Protein AF-A0A6J4UUP3-F1 (afdb_monomer)

Organism: NCBI:txid1645740

Structure (mmCIF, N/CA/C/O backbone):
data_AF-A0A6J4UUP3-F1
#
_entry.id   AF-A0A6J4UUP3-F1
#
loop_
_atom_site.group_PDB
_atom_site.id
_atom_site.type_symbol
_atom_site.label_atom_id
_atom_site.label_alt_id
_atom_site.label_comp_id
_atom_site.label_asym_id
_atom_site.label_entity_id
_atom_site.label_seq_id
_atom_site.pdbx_PDB_ins_code
_atom_site.Cartn_x
_atom_site.Cartn_y
_atom_site.Cartn_z
_atom_site.occupancy
_atom_site.B_iso_or_equiv
_atom_site.auth_seq_id
_atom_site.auth_comp_id
_atom_site.auth_asym_id
_atom_site.auth_atom_id
_atom_site.pdbx_PDB_model_num
ATOM 1 N N . MET A 1 1 ? -2.996 7.025 -6.901 1.00 46.78 1 MET A N 1
ATOM 2 C CA . MET A 1 1 ? -3.606 8.210 -6.277 1.00 46.78 1 MET A CA 1
ATOM 3 C C . MET A 1 1 ? -3.902 7.849 -4.840 1.00 46.78 1 MET A C 1
ATOM 5 O O . MET A 1 1 ? -4.685 6.929 -4.634 1.00 46.78 1 MET A O 1
ATOM 9 N N . GLY A 1 2 ? -3.251 8.527 -3.900 1.00 51.38 2 GLY A N 1
ATOM 10 C CA . GLY A 1 2 ? -3.540 8.359 -2.484 1.00 51.38 2 GLY A CA 1
ATOM 11 C C . GLY A 1 2 ? -4.810 9.099 -2.111 1.00 51.38 2 GLY A C 1
ATOM 12 O O . GLY A 1 2 ? -5.167 10.078 -2.775 1.00 51.38 2 GLY A O 1
ATOM 13 N N . ILE A 1 3 ? -5.525 8.626 -1.095 1.00 55.41 3 ILE A N 1
ATOM 14 C CA . ILE A 1 3 ? -6.779 9.272 -0.681 1.00 55.41 3 ILE A CA 1
ATOM 15 C C . ILE A 1 3 ? -6.502 10.699 -0.195 1.00 55.41 3 ILE A C 1
ATOM 17 O O . ILE A 1 3 ? -7.250 11.610 -0.549 1.00 55.41 3 ILE A O 1
ATOM 21 N N . LEU A 1 4 ? -5.409 10.918 0.542 1.00 54.28 4 LEU A N 1
ATOM 22 C CA . LEU A 1 4 ? -5.068 12.227 1.109 1.00 54.28 4 LEU A CA 1
ATOM 23 C C . LEU A 1 4 ? -4.625 13.230 0.043 1.00 54.28 4 LEU A C 1
ATOM 25 O O . LEU A 1 4 ? -5.065 14.378 0.039 1.00 54.28 4 LEU A O 1
ATOM 29 N N . ASP A 1 5 ? -3.820 12.785 -0.914 1.00 56.56 5 ASP A N 1
ATOM 30 C CA . ASP A 1 5 ? -3.338 13.646 -1.991 1.00 56.56 5 ASP A CA 1
ATOM 31 C C . ASP A 1 5 ? -4.455 14.008 -2.993 1.00 56.56 5 ASP A C 1
ATOM 33 O O . ASP A 1 5 ? -4.561 15.141 -3.473 1.00 56.56 5 ASP A O 1
ATOM 37 N N . TRP A 1 6 ? -5.398 13.084 -3.222 1.00 54.22 6 TRP A N 1
ATOM 38 C CA . TRP A 1 6 ? -6.639 13.392 -3.935 1.00 54.22 6 TRP A CA 1
ATOM 39 C C . TRP A 1 6 ? -7.492 14.434 -3.203 1.00 54.22 6 TRP A C 1
ATOM 41 O O . T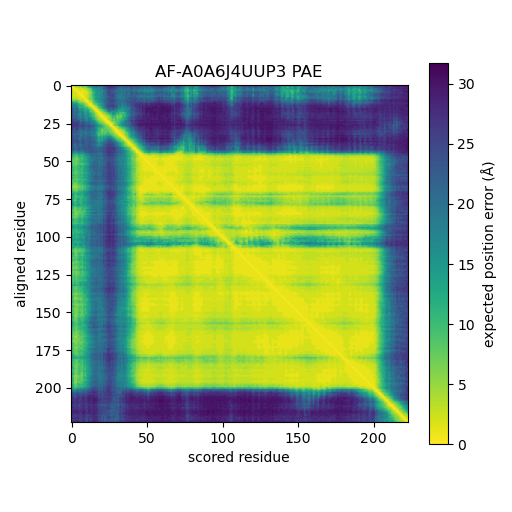RP A 1 6 ? -7.961 15.379 -3.843 1.00 54.22 6 TRP A O 1
ATOM 51 N N . LEU A 1 7 ? -7.678 14.290 -1.883 1.00 45.81 7 LEU A N 1
ATOM 52 C CA . LEU A 1 7 ? -8.438 15.241 -1.063 1.00 45.81 7 LEU A CA 1
ATOM 53 C C . LEU A 1 7 ? -7.825 16.646 -1.121 1.00 45.81 7 LEU A C 1
ATOM 55 O O . LEU A 1 7 ? -8.540 17.620 -1.355 1.00 45.81 7 LEU A O 1
ATOM 59 N N . LYS A 1 8 ? -6.499 16.754 -1.007 1.00 51.50 8 LYS A N 1
ATOM 60 C CA . LYS A 1 8 ? -5.779 18.031 -1.114 1.00 51.50 8 LYS A CA 1
ATOM 61 C C . LYS A 1 8 ? -5.956 18.702 -2.474 1.00 51.50 8 LYS A C 1
ATOM 63 O O . LYS A 1 8 ? -6.138 19.916 -2.541 1.00 51.50 8 LYS A O 1
ATOM 68 N N . ARG A 1 9 ? -5.979 17.933 -3.566 1.00 55.31 9 ARG A N 1
ATOM 69 C CA . ARG A 1 9 ? -6.189 18.479 -4.917 1.00 55.31 9 ARG A CA 1
ATOM 70 C C . ARG A 1 9 ? -7.622 18.981 -5.143 1.00 55.31 9 ARG A C 1
ATOM 72 O O . ARG A 1 9 ? -7.799 19.973 -5.846 1.00 55.31 9 ARG A O 1
ATOM 79 N N . GLN A 1 10 ? -8.634 18.357 -4.532 1.00 44.97 10 GLN A N 1
ATOM 80 C CA . GLN A 1 10 ? -10.024 18.851 -4.581 1.00 44.97 10 GLN A CA 1
ATOM 81 C C . GLN A 1 10 ? -10.191 20.209 -3.881 1.00 44.97 10 GLN A C 1
ATOM 83 O O . GLN A 1 10 ? -11.057 20.988 -4.267 1.00 44.97 10 GLN A O 1
ATOM 88 N N . MET A 1 11 ? -9.343 20.528 -2.899 1.00 34.84 11 MET A N 1
ATOM 89 C CA . MET A 1 11 ? -9.359 21.832 -2.228 1.00 34.84 11 MET A CA 1
ATOM 90 C C . MET A 1 11 ? -8.708 22.962 -3.048 1.00 34.84 11 MET A C 1
ATOM 92 O O . MET A 1 11 ? -8.898 24.127 -2.712 1.00 34.84 11 MET A O 1
ATOM 96 N N . ILE A 1 12 ? -7.963 22.643 -4.118 1.00 39.03 12 ILE A N 1
ATOM 97 C CA . ILE A 1 12 ? -7.185 23.617 -4.910 1.00 39.03 12 ILE A CA 1
ATOM 98 C C . ILE A 1 12 ? -7.795 23.869 -6.311 1.00 39.03 12 ILE A C 1
ATOM 100 O O . ILE A 1 12 ? -7.564 24.927 -6.891 1.00 39.03 12 ILE A O 1
ATOM 104 N N . GLU A 1 13 ? -8.646 22.981 -6.844 1.00 34.56 13 GLU A N 1
ATOM 105 C CA . GLU A 1 13 ? -9.369 23.192 -8.116 1.00 34.56 13 GLU A CA 1
ATOM 106 C C . GLU A 1 13 ? -10.895 22.998 -7.958 1.00 34.56 13 GLU A C 1
ATOM 108 O O . GLU A 1 13 ? -11.399 21.883 -8.137 1.00 34.56 13 GLU A O 1
ATOM 113 N N . PRO A 1 14 ? -11.682 24.059 -7.683 1.00 36.75 14 PRO A N 1
ATOM 114 C CA . PRO A 1 14 ? -13.133 23.946 -7.615 1.00 36.75 14 PRO A CA 1
ATOM 115 C C . PRO A 1 14 ? -13.696 23.914 -9.041 1.00 36.75 14 PRO A C 1
ATOM 117 O O . PRO A 1 14 ? -13.796 24.949 -9.697 1.00 36.75 14 PRO A O 1
ATOM 120 N N . GLY A 1 15 ? -14.069 22.740 -9.566 1.00 40.06 15 GLY A N 1
ATOM 121 C CA . GLY A 1 15 ? -14.849 22.747 -10.812 1.00 40.06 15 GLY A CA 1
ATOM 122 C C . GLY A 1 15 ? -14.994 21.489 -11.657 1.00 40.06 15 GLY A C 1
ATOM 123 O O . GLY A 1 15 ? -15.660 21.572 -12.688 1.00 40.06 15 GLY A O 1
ATOM 124 N N . ARG A 1 16 ? -14.440 20.322 -11.306 1.00 36.44 16 ARG A N 1
ATOM 125 C CA . ARG A 1 16 ? -14.712 19.095 -12.085 1.00 36.44 16 ARG A CA 1
ATOM 126 C C . ARG A 1 16 ? -14.958 17.873 -11.207 1.00 36.44 16 ARG A C 1
ATOM 128 O O . ARG A 1 16 ? -14.070 17.064 -10.982 1.00 36.44 16 ARG A O 1
ATOM 135 N N . GLY A 1 17 ? -16.226 17.714 -10.828 1.00 34.19 17 GLY A N 1
ATOM 136 C CA . GLY A 1 17 ? -16.821 16.418 -10.507 1.00 34.19 17 GLY A CA 1
ATOM 137 C C . GLY A 1 17 ? -16.701 15.955 -9.056 1.00 34.19 17 GLY A C 1
ATOM 138 O O . GLY A 1 17 ? -15.904 15.072 -8.765 1.00 34.19 17 GLY A O 1
ATOM 139 N N . GLY A 1 18 ? -17.625 16.436 -8.216 1.00 36.97 18 GLY A N 1
ATOM 140 C CA . GLY A 1 18 ? -18.358 15.553 -7.303 1.00 36.97 18 GLY A CA 1
ATOM 141 C C . GLY A 1 18 ? -17.957 15.506 -5.828 1.00 36.97 18 GLY A C 1
ATOM 142 O O . GLY A 1 18 ? -17.872 14.411 -5.284 1.00 36.97 18 GLY A O 1
ATOM 143 N N . LEU A 1 19 ? -17.826 16.655 -5.161 1.00 34.12 19 LEU A N 1
ATOM 144 C CA . LEU A 1 19 ? -18.170 16.784 -3.740 1.00 34.12 19 LEU A CA 1
ATOM 145 C C . LEU A 1 19 ? -19.004 18.062 -3.588 1.00 34.12 19 LEU A C 1
ATOM 147 O O . LEU A 1 19 ? -18.495 19.158 -3.806 1.00 34.12 19 LEU A O 1
ATOM 151 N N . ALA A 1 20 ? -20.293 17.932 -3.278 1.00 30.97 20 ALA A N 1
ATOM 152 C CA . ALA A 1 20 ? -21.107 19.071 -2.873 1.00 30.97 20 ALA A CA 1
ATOM 153 C C . ALA A 1 20 ? -21.119 19.104 -1.343 1.00 30.97 20 ALA A C 1
ATOM 155 O O . ALA A 1 20 ? -21.820 18.319 -0.705 1.00 30.97 20 ALA A O 1
ATOM 156 N N . ILE A 1 21 ? -20.308 19.983 -0.756 1.00 35.50 21 ILE A N 1
ATOM 157 C CA . ILE A 1 21 ? -20.451 20.343 0.654 1.00 35.50 21 ILE A CA 1
ATOM 158 C C . ILE A 1 21 ? -21.639 21.303 0.705 1.00 35.50 21 ILE A C 1
ATOM 160 O O . ILE A 1 21 ? -21.513 22.458 0.310 1.00 35.50 21 ILE A O 1
ATOM 164 N N . SER A 1 22 ? -22.805 20.805 1.112 1.00 33.00 22 SER A N 1
ATOM 165 C CA . SER A 1 22 ? -23.922 21.679 1.464 1.00 33.00 22 SER A CA 1
ATOM 166 C C . SER A 1 22 ? -23.775 22.025 2.935 1.00 33.00 22 SER A C 1
ATOM 168 O O . SER A 1 22 ? -23.764 21.134 3.784 1.00 33.00 22 SER A O 1
ATOM 170 N N . ILE A 1 23 ? -23.634 23.312 3.219 1.00 31.81 23 ILE A N 1
ATOM 171 C CA . ILE A 1 23 ? -23.836 23.850 4.558 1.00 31.81 23 ILE A CA 1
ATOM 172 C C . ILE A 1 23 ? -25.342 24.096 4.646 1.00 31.81 23 ILE A C 1
ATOM 174 O O . ILE A 1 23 ? -25.896 24.780 3.789 1.00 31.81 23 ILE A O 1
ATOM 178 N N . ASP A 1 24 ? -26.015 23.431 5.578 1.00 31.73 24 ASP A N 1
ATOM 179 C CA . ASP A 1 24 ? -27.415 23.727 5.875 1.00 31.73 24 ASP A CA 1
ATOM 180 C C . ASP A 1 24 ? -27.403 24.930 6.827 1.00 31.73 24 ASP A C 1
ATOM 182 O O . ASP A 1 24 ? -26.916 24.816 7.954 1.00 31.73 24 ASP A O 1
ATOM 186 N N . ASP A 1 25 ? -27.834 26.099 6.348 1.00 35.59 25 ASP A N 1
ATOM 187 C CA . ASP A 1 25 ? -27.686 27.382 7.061 1.00 35.59 25 ASP A CA 1
ATOM 188 C C . ASP A 1 25 ? -28.484 27.448 8.381 1.00 35.59 25 ASP A C 1
ATOM 190 O O . ASP A 1 25 ? -28.267 28.353 9.185 1.00 35.59 25 ASP A O 1
ATOM 194 N N . ASP A 1 26 ? -29.360 26.474 8.654 1.00 37.97 26 ASP A N 1
ATOM 195 C CA . ASP A 1 26 ? -30.224 26.471 9.842 1.00 37.97 26 ASP A CA 1
ATOM 196 C C . ASP A 1 26 ? -29.665 25.685 11.043 1.00 37.97 26 ASP A C 1
ATOM 198 O O . ASP A 1 26 ? -30.115 25.864 12.178 1.00 37.97 26 ASP A O 1
ATOM 202 N N . ILE A 1 27 ? -28.664 24.821 10.856 1.00 38.72 27 ILE A N 1
ATOM 203 C CA . ILE A 1 27 ? -28.065 24.031 11.942 1.00 38.72 27 ILE A CA 1
ATOM 204 C C . ILE A 1 27 ? -26.608 23.802 11.560 1.00 38.72 27 ILE A C 1
ATOM 206 O O . ILE A 1 27 ? -26.353 23.074 10.612 1.00 38.72 27 ILE A O 1
ATOM 210 N N . GLY A 1 28 ? -25.649 24.381 12.282 1.00 33.97 28 GLY A N 1
ATOM 211 C CA . GLY A 1 28 ? -24.212 24.429 11.976 1.00 33.97 28 GLY A CA 1
ATOM 212 C C . GLY A 1 28 ? -23.484 23.082 12.046 1.00 33.97 28 GLY A C 1
ATOM 213 O O . GLY A 1 28 ? -22.386 22.980 12.586 1.00 33.97 28 GLY A O 1
ATOM 214 N N . ARG A 1 29 ? -24.098 22.027 11.513 1.00 33.00 29 ARG A N 1
ATOM 215 C CA . ARG A 1 29 ? -23.535 20.721 11.220 1.00 33.00 29 ARG A CA 1
ATOM 216 C C . ARG A 1 29 ? -23.077 20.715 9.767 1.00 33.00 29 ARG A C 1
ATOM 218 O O . ARG A 1 29 ? -23.883 20.624 8.844 1.00 33.00 29 ARG A O 1
ATOM 225 N N . ALA A 1 30 ? -21.764 20.715 9.561 1.00 32.31 30 ALA A N 1
ATOM 226 C CA . ALA A 1 30 ? -21.204 20.308 8.280 1.00 32.31 30 ALA A CA 1
ATOM 227 C C . ALA A 1 30 ? -21.492 18.811 8.081 1.00 32.31 30 ALA A C 1
ATOM 229 O O . ALA A 1 30 ? -20.881 17.961 8.726 1.00 32.31 30 ALA A O 1
ATOM 230 N N . THR A 1 31 ? -22.438 18.471 7.206 1.00 30.62 31 THR A N 1
ATOM 231 C CA . THR A 1 31 ? -22.626 17.085 6.766 1.00 30.62 31 THR A CA 1
ATOM 232 C C . THR A 1 31 ? -21.915 16.886 5.438 1.00 30.62 31 THR A C 1
ATOM 234 O O . THR A 1 31 ? -22.313 17.409 4.400 1.00 30.62 31 THR A O 1
ATOM 237 N N . VAL A 1 32 ? -20.838 16.100 5.458 1.00 35.34 32 VAL A N 1
ATOM 238 C CA . VAL A 1 32 ? -20.163 15.673 4.231 1.00 35.34 32 VAL A CA 1
ATOM 239 C C . VAL A 1 32 ? -21.031 14.605 3.572 1.00 35.34 32 VAL A C 1
ATOM 241 O O . VAL A 1 32 ? -21.035 13.447 3.983 1.00 35.34 32 VAL A O 1
ATOM 244 N N . ARG A 1 33 ? -21.801 14.985 2.548 1.00 32.66 33 ARG A N 1
ATOM 245 C CA . ARG A 1 33 ? -22.525 14.022 1.711 1.00 32.66 33 ARG A CA 1
ATOM 246 C C . ARG A 1 33 ? -21.686 13.687 0.485 1.00 32.66 33 ARG A C 1
ATOM 248 O O . ARG A 1 33 ? -21.519 14.501 -0.420 1.00 32.66 33 ARG A O 1
ATOM 255 N N . LEU A 1 34 ? -21.190 12.453 0.437 1.00 35.22 34 LEU A N 1
ATOM 256 C CA . LEU A 1 34 ? -20.596 11.888 -0.771 1.00 35.22 34 LEU A CA 1
ATOM 257 C C . LEU A 1 34 ? -21.711 11.649 -1.796 1.00 35.22 34 LEU A C 1
ATOM 259 O O . LEU A 1 34 ? -22.398 10.629 -1.759 1.00 35.22 34 LEU A O 1
ATOM 263 N N . THR A 1 35 ? -21.925 12.584 -2.721 1.00 33.00 35 THR A N 1
ATOM 264 C CA . THR A 1 35 ? -22.795 12.327 -3.872 1.00 33.00 35 THR A CA 1
ATOM 265 C C . THR A 1 35 ? -22.053 11.403 -4.831 1.00 33.00 35 THR A C 1
ATOM 267 O O . THR A 1 35 ? -21.294 11.851 -5.691 1.00 33.00 35 THR A O 1
ATOM 270 N N . SER A 1 36 ? -22.234 10.092 -4.666 1.00 39.19 36 SER A N 1
ATOM 271 C CA . SER A 1 36 ? -21.696 9.103 -5.591 1.00 39.19 36 SER A CA 1
ATOM 272 C C . SER A 1 36 ? -22.332 9.301 -6.967 1.00 39.19 36 SER A C 1
ATOM 274 O O . SER A 1 36 ? -23.487 8.936 -7.190 1.00 39.19 36 SER A O 1
ATOM 276 N N . GLY A 1 37 ? -21.572 9.835 -7.919 1.00 37.47 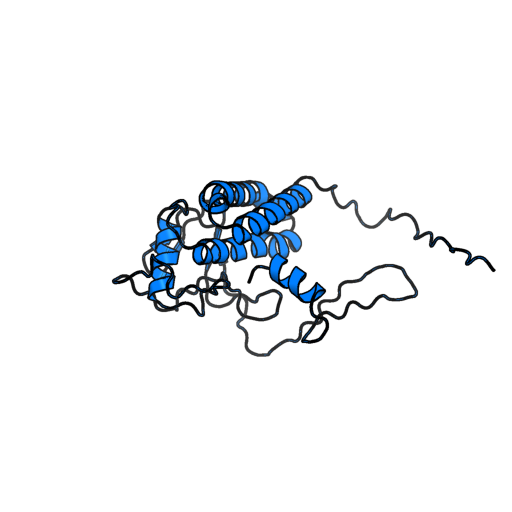37 GLY A N 1
ATOM 277 C CA . GLY A 1 37 ? -21.853 9.608 -9.331 1.00 37.47 37 GLY A CA 1
ATOM 278 C C . GLY A 1 37 ? -21.622 8.127 -9.624 1.00 37.47 37 GLY A C 1
ATOM 279 O O . GLY A 1 37 ? -20.514 7.729 -9.979 1.00 37.47 37 GLY A O 1
ATOM 280 N N . VAL A 1 38 ? -22.635 7.285 -9.406 1.00 40.00 38 VAL A N 1
ATOM 281 C CA . VAL A 1 38 ? -22.561 5.850 -9.696 1.00 40.00 38 VAL A CA 1
ATOM 282 C C . VAL A 1 38 ? -22.399 5.683 -11.204 1.00 40.00 38 VAL A C 1
ATOM 284 O O . VAL A 1 38 ? -23.360 5.789 -11.959 1.00 40.00 38 VAL A O 1
ATOM 287 N N . ARG A 1 39 ? -21.175 5.404 -11.666 1.00 42.00 39 ARG A N 1
ATOM 288 C CA . ARG A 1 39 ? -20.973 4.826 -12.998 1.00 42.00 39 ARG A CA 1
ATOM 289 C C . ARG A 1 39 ? -21.432 3.358 -12.957 1.00 42.00 39 ARG A C 1
ATOM 291 O O . ARG A 1 39 ? -20.903 2.601 -12.132 1.00 42.00 39 ARG A O 1
ATOM 298 N N . PRO A 1 40 ? -22.402 2.941 -13.792 1.00 39.66 40 PRO A N 1
ATOM 299 C CA . PRO A 1 40 ? -22.781 1.538 -13.897 1.00 39.66 40 PRO A CA 1
ATOM 300 C C . PRO A 1 40 ? -21.629 0.722 -14.506 1.00 39.66 40 PRO A C 1
ATOM 302 O O . PRO A 1 40 ? -20.993 1.170 -15.457 1.00 39.66 40 PRO A O 1
ATOM 305 N N . GLY A 1 41 ? -21.358 -0.467 -13.954 1.00 54.56 41 GLY A N 1
ATOM 306 C CA . GLY A 1 41 ? -20.429 -1.453 -14.533 1.00 54.56 41 GLY A CA 1
ATOM 307 C C . GLY A 1 41 ? -19.115 -1.706 -13.783 1.00 54.56 41 GLY A C 1
ATOM 308 O O . GLY A 1 41 ? -18.322 -2.528 -14.234 1.00 54.56 41 GLY A O 1
ATOM 309 N N . ILE A 1 42 ? -18.859 -1.049 -12.647 1.00 51.84 42 ILE A N 1
ATOM 310 C CA . ILE A 1 42 ? -17.695 -1.388 -11.806 1.00 51.84 42 ILE A CA 1
ATOM 311 C C . ILE A 1 42 ? -18.041 -2.636 -10.983 1.00 51.84 42 ILE A C 1
ATOM 313 O O . ILE A 1 42 ? -19.117 -2.637 -10.376 1.00 51.84 42 ILE A O 1
ATOM 317 N N . PRO A 1 43 ? -17.176 -3.671 -10.960 1.00 53.69 43 PRO A N 1
ATOM 318 C CA . PRO A 1 43 ? -17.488 -4.946 -10.327 1.00 53.69 43 PRO A CA 1
ATOM 319 C C . PRO A 1 43 ? -17.927 -4.787 -8.870 1.00 53.69 43 PRO A C 1
ATOM 321 O O . PRO A 1 43 ? -17.480 -3.877 -8.167 1.00 53.69 43 PRO A O 1
ATOM 324 N N . VAL A 1 44 ? -18.770 -5.720 -8.421 1.00 61.59 44 VAL A N 1
ATOM 325 C CA . VAL A 1 44 ? -18.963 -6.023 -6.996 1.00 61.59 44 VAL A CA 1
ATOM 326 C C . VAL A 1 44 ? -17.583 -6.130 -6.345 1.00 61.59 44 VAL A C 1
ATOM 328 O O . VAL A 1 44 ? -16.663 -6.662 -6.966 1.00 61.59 44 VAL A O 1
ATOM 331 N N . THR A 1 45 ? -17.411 -5.605 -5.130 1.00 73.50 45 THR A N 1
ATOM 332 C CA . THR A 1 45 ? -16.145 -5.751 -4.405 1.00 73.50 45 THR A CA 1
ATOM 333 C C . THR A 1 45 ? -15.835 -7.239 -4.236 1.00 73.50 45 THR A C 1
ATOM 335 O O . THR A 1 45 ? -16.518 -7.940 -3.495 1.00 73.50 45 THR A O 1
ATOM 338 N N . THR A 1 46 ? -14.822 -7.719 -4.954 1.00 87.94 46 THR A N 1
ATOM 339 C CA . THR A 1 46 ? -14.312 -9.100 -4.919 1.00 87.94 46 THR A CA 1
ATOM 340 C C . THR A 1 46 ? -12.870 -9.155 -4.423 1.00 87.94 46 THR A C 1
ATOM 342 O O . THR A 1 46 ? -12.247 -10.216 -4.434 1.00 87.94 46 THR A O 1
ATOM 345 N N . ALA A 1 47 ? -12.313 -8.013 -4.021 1.00 94.44 47 ALA A N 1
ATOM 346 C CA . ALA A 1 47 ? -10.997 -7.947 -3.421 1.00 94.44 47 ALA A CA 1
ATOM 347 C C . ALA A 1 47 ? -11.024 -8.343 -1.946 1.00 94.44 47 ALA A C 1
ATOM 349 O O . ALA A 1 47 ? -11.942 -7.996 -1.202 1.00 94.44 47 ALA A O 1
ATOM 350 N N . ARG A 1 48 ? -9.962 -9.025 -1.528 1.00 96.31 48 ARG A N 1
ATOM 351 C CA . ARG A 1 48 ? -9.668 -9.356 -0.139 1.00 96.31 48 ARG A CA 1
ATOM 352 C C . ARG A 1 48 ? -8.460 -8.553 0.326 1.00 96.31 48 ARG A C 1
ATOM 354 O O . ARG A 1 48 ? -7.455 -8.492 -0.379 1.00 96.31 48 ARG A O 1
ATOM 361 N N . TRP A 1 49 ? -8.562 -7.990 1.525 1.00 97.94 49 TRP A N 1
ATOM 362 C CA . TRP A 1 49 ? -7.414 -7.501 2.281 1.00 97.94 49 TRP 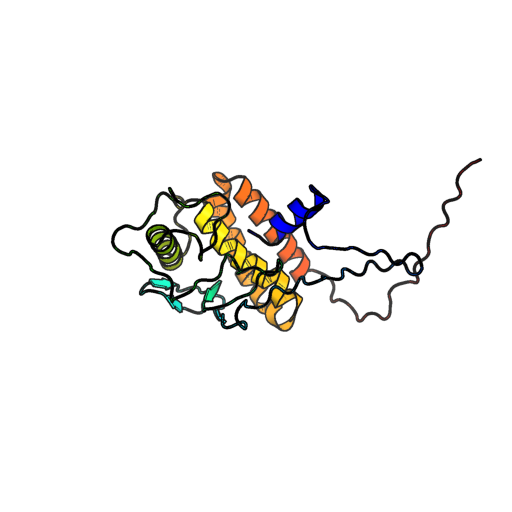A CA 1
ATOM 363 C C . TRP A 1 49 ? -6.666 -8.678 2.905 1.00 97.94 49 TRP A C 1
ATOM 365 O O . TRP A 1 49 ? -7.271 -9.484 3.618 1.00 97.94 49 TRP A O 1
ATOM 375 N N . TYR A 1 50 ? -5.370 -8.770 2.635 1.00 98.50 50 TYR A N 1
ATOM 376 C CA . TYR A 1 50 ? -4.457 -9.663 3.339 1.00 98.50 50 TYR A CA 1
ATOM 377 C C . TYR A 1 50 ? -3.810 -8.869 4.467 1.00 98.50 50 TYR A C 1
ATOM 379 O O . TYR A 1 50 ? -3.185 -7.839 4.222 1.00 98.50 50 TYR A O 1
ATOM 387 N N . ARG A 1 51 ? -4.022 -9.313 5.705 1.00 98.00 51 ARG A N 1
ATOM 388 C CA . ARG A 1 51 ? -3.634 -8.603 6.929 1.00 98.00 51 ARG A CA 1
ATOM 389 C C . ARG A 1 51 ? -2.114 -8.531 7.112 1.00 98.00 51 ARG A C 1
ATOM 391 O O . ARG A 1 51 ? -1.383 -9.248 6.430 1.00 98.00 51 ARG A O 1
ATOM 398 N N . PRO A 1 52 ? -1.627 -7.701 8.052 1.00 97.62 52 PRO A N 1
ATOM 399 C CA . PRO A 1 52 ? -0.235 -7.755 8.488 1.00 97.62 52 PRO A CA 1
ATOM 400 C C . PRO A 1 52 ? 0.209 -9.189 8.822 1.00 97.62 52 PRO A C 1
ATOM 402 O O . PRO A 1 52 ? -0.411 -9.853 9.653 1.00 97.62 52 PRO A O 1
ATOM 405 N N . GLY A 1 53 ? 1.267 -9.663 8.162 1.00 96.69 53 GLY A N 1
ATOM 406 C CA . GLY A 1 53 ? 1.818 -11.012 8.338 1.00 96.69 53 GLY A CA 1
ATOM 407 C C . GLY A 1 53 ? 1.011 -12.139 7.683 1.00 96.69 53 GLY A C 1
ATOM 408 O O . GLY A 1 53 ? 1.324 -13.308 7.895 1.00 96.69 53 GLY A O 1
ATOM 409 N N . GLU A 1 54 ? -0.035 -11.821 6.914 1.00 98.06 54 GLU A N 1
ATOM 410 C CA . GLU A 1 54 ? -0.847 -12.807 6.201 1.00 98.06 54 GLU A CA 1
ATOM 411 C C . GLU A 1 54 ? -0.335 -12.976 4.759 1.00 98.06 54 GLU A C 1
ATOM 413 O O . GLU A 1 54 ? -0.545 -12.084 3.931 1.00 98.06 54 GLU A O 1
ATOM 418 N N . PRO A 1 55 ? 0.309 -14.108 4.419 1.00 98.00 55 PRO A N 1
ATOM 419 C CA . PRO A 1 55 ? 0.941 -14.262 3.119 1.00 98.00 55 PRO A CA 1
ATOM 420 C C . PRO A 1 55 ? -0.077 -14.424 1.986 1.00 98.00 55 PRO A C 1
ATOM 422 O O . PRO A 1 55 ? -1.143 -15.030 2.146 1.00 98.00 55 PRO A O 1
ATOM 425 N N . VAL A 1 56 ? 0.296 -13.947 0.798 1.00 98.19 56 VAL A N 1
ATOM 426 C CA . VAL A 1 56 ? -0.456 -14.166 -0.443 1.00 98.19 56 VAL A CA 1
ATOM 427 C C . VAL A 1 56 ? 0.465 -14.474 -1.608 1.00 98.19 56 VAL A C 1
ATOM 429 O O . VAL A 1 56 ? 1.498 -13.836 -1.781 1.00 98.19 56 VAL A O 1
ATOM 432 N N . GLU A 1 57 ? 0.068 -15.433 -2.441 1.00 98.25 57 GLU A N 1
ATOM 433 C CA . GLU A 1 57 ? 0.743 -15.699 -3.706 1.00 98.25 57 GLU A CA 1
ATOM 434 C C . GLU A 1 57 ? -0.000 -15.021 -4.861 1.00 98.25 57 GLU A C 1
ATOM 436 O O . GLU A 1 57 ? -1.205 -15.214 -5.042 1.00 98.25 57 GLU A O 1
ATOM 441 N N . VAL A 1 58 ? 0.720 -14.242 -5.671 1.00 97.38 58 VAL A N 1
ATOM 442 C CA . VAL A 1 58 ? 0.185 -13.612 -6.884 1.00 97.38 58 VAL A CA 1
ATOM 443 C C . VAL A 1 58 ? 1.173 -13.768 -8.030 1.00 97.38 58 VAL A C 1
ATOM 445 O O . VAL A 1 58 ? 2.316 -13.330 -7.943 1.00 97.38 58 VAL A O 1
ATOM 448 N N . ALA A 1 59 ? 0.736 -14.380 -9.135 1.00 95.12 59 ALA A N 1
ATOM 449 C CA . ALA A 1 59 ? 1.571 -14.613 -10.321 1.00 95.12 59 ALA A CA 1
ATOM 450 C C . ALA A 1 59 ? 2.929 -15.299 -10.007 1.00 95.12 59 ALA A C 1
ATOM 452 O O . ALA A 1 59 ? 3.956 -15.011 -10.639 1.00 95.12 59 ALA A O 1
ATOM 453 N N . GLY A 1 60 ? 2.930 -16.202 -9.017 1.00 95.56 60 GLY A N 1
ATOM 454 C CA . GLY A 1 60 ? 4.110 -16.923 -8.536 1.00 95.56 60 GLY A CA 1
ATOM 455 C C . GLY A 1 60 ? 5.085 -16.081 -7.706 1.00 95.56 60 GLY A C 1
ATOM 456 O O . GLY A 1 60 ? 6.248 -16.462 -7.592 1.00 95.56 60 GLY A O 1
ATOM 457 N N . PHE A 1 61 ? 4.681 -14.897 -7.243 1.00 98.00 61 PHE A N 1
ATOM 458 C CA . PHE A 1 61 ? 5.397 -14.125 -6.225 1.00 98.00 61 PHE A CA 1
ATOM 459 C C . PHE A 1 61 ? 4.711 -14.344 -4.886 1.00 98.00 61 PHE A C 1
ATOM 461 O O . PHE A 1 61 ? 3.486 -14.215 -4.809 1.00 98.00 61 PHE A O 1
ATOM 468 N N . VAL A 1 62 ? 5.482 -14.643 -3.848 1.00 98.38 62 VAL A N 1
ATOM 469 C CA . VAL A 1 62 ? 4.958 -14.739 -2.483 1.00 98.38 62 VAL A CA 1
ATOM 470 C C . VAL A 1 62 ? 5.143 -13.385 -1.819 1.00 98.38 62 VAL A C 1
ATOM 472 O O . VAL A 1 62 ? 6.265 -12.934 -1.647 1.00 98.38 62 VAL A O 1
ATOM 475 N N . VAL A 1 63 ? 4.053 -12.731 -1.432 1.00 98.25 63 VAL A N 1
ATOM 476 C CA . VAL A 1 63 ? 4.083 -11.524 -0.599 1.00 98.25 63 VAL A CA 1
ATOM 477 C C . VAL A 1 63 ? 3.925 -11.984 0.850 1.00 98.25 63 VAL A C 1
ATOM 479 O O . VAL A 1 63 ? 2.804 -12.316 1.242 1.00 98.25 63 VAL A O 1
ATOM 482 N N . PRO A 1 64 ? 5.015 -12.081 1.633 1.00 97.62 64 PRO A N 1
ATOM 483 C CA . PRO A 1 64 ? 4.981 -12.758 2.928 1.00 97.62 64 PRO A CA 1
ATOM 484 C C . PRO A 1 64 ? 4.231 -11.960 4.000 1.00 97.62 64 PRO A C 1
ATOM 486 O O . PRO A 1 64 ? 3.550 -12.550 4.832 1.00 97.62 64 PRO A O 1
ATOM 489 N N . ASP A 1 65 ? 4.318 -10.629 3.958 1.00 97.06 65 ASP A N 1
ATOM 490 C CA . ASP A 1 65 ? 3.824 -9.767 5.042 1.00 97.06 65 ASP A CA 1
ATOM 491 C C . ASP A 1 65 ? 2.395 -9.247 4.825 1.00 97.06 65 ASP A C 1
ATOM 493 O O . ASP A 1 65 ? 1.886 -8.482 5.647 1.00 97.06 65 ASP A O 1
ATOM 497 N N . GLY A 1 66 ? 1.754 -9.622 3.715 1.00 97.94 66 GLY A N 1
ATOM 498 C CA . GLY A 1 66 ? 0.429 -9.130 3.350 1.00 97.94 66 GLY A CA 1
ATOM 499 C C . GLY A 1 66 ? 0.390 -7.609 3.184 1.00 97.94 66 GLY A C 1
ATOM 500 O O . GLY A 1 66 ? 1.167 -7.035 2.423 1.00 97.94 66 GLY A O 1
ATOM 501 N N . MET A 1 67 ? -0.564 -6.974 3.867 1.00 98.56 67 MET A N 1
ATOM 502 C CA . MET A 1 67 ? -0.908 -5.550 3.764 1.00 98.56 67 MET A CA 1
ATOM 503 C C . MET A 1 67 ? -1.268 -5.093 2.342 1.00 98.56 67 MET A C 1
ATOM 505 O O . MET A 1 67 ? -0.944 -3.984 1.915 1.00 98.56 67 MET A O 1
ATOM 509 N N . VAL A 1 68 ? -1.951 -5.955 1.590 1.00 98.62 68 VAL A N 1
ATOM 510 C CA . VAL A 1 68 ? -2.334 -5.695 0.197 1.00 98.62 68 VAL A CA 1
ATOM 511 C C . VAL A 1 68 ? -3.769 -6.120 -0.081 1.00 98.62 68 VAL A C 1
ATOM 513 O O . VAL A 1 68 ? -4.287 -7.073 0.505 1.00 98.62 68 VAL A O 1
ATOM 516 N N . TYR A 1 69 ? -4.405 -5.434 -1.030 1.00 98.44 69 TYR A N 1
ATOM 517 C CA . TYR A 1 69 ? -5.671 -5.875 -1.605 1.00 98.44 69 TYR A CA 1
ATOM 518 C C . TYR A 1 69 ? -5.418 -6.712 -2.850 1.00 98.44 69 TYR A C 1
ATOM 520 O O . TYR A 1 69 ? -4.769 -6.246 -3.789 1.00 98.44 69 TYR A O 1
ATOM 528 N N . VAL A 1 70 ? -5.990 -7.914 -2.886 1.00 98.38 70 VAL A N 1
ATOM 529 C CA . VAL A 1 70 ? -5.907 -8.813 -4.043 1.00 98.38 70 VAL A CA 1
ATOM 530 C C . VAL A 1 70 ? -7.305 -9.234 -4.484 1.00 98.38 70 VAL A C 1
ATOM 532 O O . VAL A 1 70 ? -8.115 -9.667 -3.663 1.00 98.38 70 VAL A O 1
ATOM 535 N N . GLY A 1 71 ? -7.601 -9.122 -5.779 1.00 96.19 71 GLY A N 1
ATOM 536 C CA . GLY A 1 71 ? -8.856 -9.594 -6.375 1.00 96.19 71 GLY A CA 1
ATOM 537 C C . GLY A 1 71 ? -9.214 -8.896 -7.685 1.00 96.19 71 GLY A C 1
ATOM 538 O O . GLY A 1 71 ? -8.434 -8.118 -8.222 1.00 96.19 71 GLY A O 1
ATOM 539 N N . SER A 1 72 ? -10.407 -9.175 -8.212 1.00 90.56 72 SER A N 1
ATOM 540 C CA . SER A 1 72 ? -10.829 -8.707 -9.544 1.00 90.56 72 SER A CA 1
ATOM 541 C C . SER A 1 72 ? -11.581 -7.370 -9.548 1.00 90.56 72 SER A C 1
ATOM 543 O O . SER A 1 72 ? -11.864 -6.824 -10.615 1.00 90.56 72 SER A O 1
ATOM 545 N N . GLY A 1 73 ? -11.908 -6.824 -8.374 1.00 90.00 73 GLY A N 1
ATOM 546 C CA . GLY A 1 73 ? -12.667 -5.586 -8.259 1.00 90.00 73 GLY A CA 1
ATOM 547 C C . GLY A 1 73 ? -12.631 -4.984 -6.861 1.00 90.00 73 GLY A C 1
ATOM 548 O O . GLY A 1 73 ? -12.980 -5.630 -5.874 1.00 90.00 73 GLY A O 1
ATOM 549 N N . LEU A 1 74 ? -12.243 -3.714 -6.795 1.00 91.38 74 LEU A N 1
ATOM 550 C CA . LEU A 1 74 ? -12.276 -2.882 -5.600 1.00 91.38 74 LEU A CA 1
ATOM 551 C C . LEU A 1 74 ? -12.496 -1.443 -6.049 1.00 91.38 74 LEU A C 1
ATOM 553 O O . LEU A 1 74 ? -11.743 -0.920 -6.873 1.00 91.38 74 LEU A O 1
ATOM 557 N N . ARG A 1 75 ? -13.566 -0.824 -5.555 1.00 87.38 75 ARG A N 1
ATOM 558 C CA . ARG A 1 75 ? -13.942 0.538 -5.935 1.00 87.38 75 ARG A CA 1
ATOM 559 C C . ARG A 1 75 ? -13.179 1.546 -5.076 1.00 87.38 75 ARG A C 1
ATOM 561 O O . ARG A 1 75 ? -13.222 1.446 -3.849 1.00 87.38 75 ARG A O 1
ATOM 568 N N . SER A 1 76 ? -12.509 2.510 -5.702 1.00 84.75 76 SER A N 1
ATOM 569 C CA . SER A 1 76 ? -11.875 3.646 -5.022 1.00 84.75 76 SER A CA 1
ATOM 570 C C . SER A 1 76 ? -12.921 4.618 -4.458 1.00 84.75 76 SER A C 1
ATOM 572 O O . SER A 1 76 ? -14.082 4.610 -4.877 1.00 84.75 76 SER A O 1
ATOM 574 N N . VAL A 1 77 ? -12.502 5.523 -3.569 1.00 79.19 77 VAL A N 1
ATOM 575 C CA . VAL A 1 77 ? -13.365 6.603 -3.038 1.00 79.19 77 VAL A CA 1
ATOM 576 C C . VAL A 1 77 ? -13.937 7.511 -4.134 1.00 79.19 77 VAL A C 1
ATOM 578 O O . VAL A 1 77 ? -15.060 7.991 -4.027 1.00 79.19 77 VAL A O 1
ATOM 581 N N . SER A 1 78 ? -13.204 7.684 -5.237 1.00 73.19 78 SER A N 1
ATOM 582 C CA . SER A 1 78 ? -13.620 8.468 -6.407 1.00 73.19 78 SER A CA 1
ATOM 583 C C . SER A 1 78 ? -14.539 7.702 -7.365 1.00 73.19 78 SER A C 1
ATOM 585 O O . SER A 1 78 ? -14.900 8.210 -8.427 1.00 73.19 78 SER A O 1
ATOM 587 N N . GLY A 1 79 ? -14.912 6.469 -7.015 1.00 78.06 79 GLY A N 1
ATOM 588 C CA . GLY A 1 79 ? -15.765 5.624 -7.837 1.00 78.06 79 GLY A CA 1
ATOM 589 C C . GLY A 1 79 ? -15.063 5.042 -9.061 1.00 78.06 79 GLY A C 1
ATOM 590 O O . GLY A 1 79 ? -15.758 4.662 -9.993 1.00 78.06 79 GLY A O 1
ATOM 591 N N . TRP A 1 80 ? -13.730 4.967 -9.074 1.00 84.25 80 TRP A N 1
ATOM 592 C CA . TRP A 1 80 ? -12.923 4.285 -10.096 1.00 84.25 80 TRP A CA 1
ATOM 593 C C . TRP A 1 80 ? -12.383 2.949 -9.563 1.00 84.25 80 TRP A C 1
ATOM 595 O O . TRP A 1 80 ? -12.804 2.480 -8.507 1.00 84.25 80 TRP A O 1
ATOM 605 N N . ILE A 1 81 ? -11.480 2.300 -10.305 1.00 87.38 81 ILE A N 1
ATOM 606 C CA . ILE A 1 81 ? -10.744 1.134 -9.800 1.00 87.38 81 ILE A CA 1
ATOM 607 C C . ILE A 1 81 ? -9.739 1.620 -8.752 1.00 87.38 81 ILE A C 1
ATOM 609 O O . ILE A 1 81 ? -9.041 2.609 -8.971 1.00 87.38 81 ILE A O 1
ATOM 613 N N . GLU A 1 82 ? -9.675 0.926 -7.619 1.00 92.81 82 GLU A N 1
ATOM 614 C CA . GLU A 1 82 ? -8.672 1.161 -6.585 1.00 92.81 82 GLU A CA 1
ATOM 615 C C . GLU A 1 82 ? -7.252 1.003 -7.163 1.00 92.81 82 GLU A C 1
ATOM 617 O O . GLU A 1 82 ? -6.914 -0.079 -7.651 1.00 92.81 82 GLU A O 1
ATOM 622 N N . PRO A 1 83 ? -6.405 2.050 -7.134 1.00 93.81 83 PRO A N 1
ATOM 623 C CA . PRO A 1 83 ? -5.078 1.995 -7.740 1.00 93.81 83 PRO A CA 1
ATOM 624 C C . PRO A 1 83 ? -4.177 0.922 -7.125 1.00 93.81 83 PRO A C 1
ATOM 626 O O . PRO A 1 83 ? -3.407 0.317 -7.870 1.00 93.81 83 PRO A O 1
ATOM 629 N N . SER A 1 84 ? -4.293 0.663 -5.819 1.00 95.94 84 SER A N 1
ATOM 630 C CA . SER A 1 84 ? -3.507 -0.351 -5.097 1.00 95.94 84 SER A CA 1
ATOM 631 C C . SER A 1 84 ? -3.974 -1.796 -5.313 1.00 95.94 84 SER A C 1
ATOM 633 O O . SER A 1 84 ? -3.299 -2.725 -4.873 1.00 95.94 84 SER A O 1
ATOM 635 N N . LEU A 1 85 ? -5.109 -2.017 -5.990 1.00 97.50 85 LEU A N 1
ATOM 636 C CA . LEU A 1 85 ? -5.660 -3.356 -6.181 1.00 97.50 85 LEU A CA 1
ATOM 637 C C . LEU A 1 85 ? -4.749 -4.215 -7.061 1.00 97.50 85 LEU A C 1
ATOM 639 O O . LEU A 1 85 ? -4.630 -3.988 -8.269 1.00 97.50 85 LEU A O 1
ATOM 643 N N . ILE A 1 86 ? -4.201 -5.273 -6.472 1.00 98.38 86 ILE A N 1
ATOM 644 C CA . ILE A 1 86 ? -3.478 -6.310 -7.194 1.00 98.38 86 ILE A CA 1
ATOM 645 C C . ILE A 1 86 ? -4.504 -7.260 -7.818 1.00 98.38 86 ILE A C 1
ATOM 647 O O . ILE A 1 86 ? -5.134 -8.063 -7.136 1.00 98.38 86 ILE A O 1
ATOM 651 N N . ASP A 1 87 ? -4.671 -7.170 -9.134 1.00 96.94 87 ASP A N 1
ATOM 652 C CA . ASP A 1 87 ? -5.564 -8.039 -9.908 1.00 96.94 87 ASP A CA 1
ATOM 653 C C . ASP A 1 87 ? -4.789 -9.252 -10.462 1.00 96.94 87 ASP A C 1
ATOM 655 O O . ASP A 1 87 ? -3.991 -9.077 -11.393 1.00 96.94 87 ASP A O 1
ATOM 659 N N . PRO A 1 88 ? -5.018 -10.482 -9.947 1.00 96.25 88 PRO A N 1
ATOM 660 C CA . PRO A 1 88 ? -4.292 -11.678 -10.383 1.00 96.25 88 PRO A CA 1
ATOM 661 C C . PRO A 1 88 ? -4.515 -12.044 -11.854 1.00 96.25 88 PRO A C 1
ATOM 663 O O . PRO A 1 88 ? -3.716 -12.786 -12.422 1.00 96.25 88 PRO A O 1
ATOM 666 N N . ALA A 1 89 ? -5.582 -11.543 -12.488 1.00 95.19 89 ALA A N 1
ATOM 667 C CA . ALA A 1 89 ? -5.849 -11.786 -13.903 1.00 95.19 89 ALA A CA 1
ATOM 668 C C . ALA A 1 89 ? -4.979 -10.913 -14.828 1.00 95.19 89 ALA A C 1
ATOM 670 O O . ALA A 1 89 ? -4.942 -11.127 -16.046 1.00 95.19 89 ALA A O 1
ATOM 671 N N . ARG A 1 90 ? -4.268 -9.913 -14.290 1.00 94.94 90 ARG A N 1
ATOM 672 C CA . ARG A 1 90 ? -3.386 -9.048 -15.080 1.00 94.94 90 ARG A CA 1
ATOM 673 C C . ARG A 1 90 ? -2.081 -9.756 -15.411 1.00 94.94 90 ARG A C 1
ATOM 675 O O . ARG A 1 90 ? -1.454 -10.399 -14.580 1.00 94.94 90 ARG A O 1
ATOM 682 N N . LYS A 1 91 ? -1.622 -9.565 -16.650 1.00 96.50 91 LYS A N 1
ATOM 683 C CA . LYS A 1 91 ? -0.342 -10.109 -17.118 1.00 96.50 91 LYS A CA 1
ATOM 684 C C . LYS A 1 91 ? 0.825 -9.543 -16.301 1.00 96.50 91 LYS A C 1
ATOM 686 O O . LYS A 1 91 ? 0.921 -8.322 -16.139 1.00 96.50 91 LYS A O 1
ATOM 691 N N . VAL A 1 92 ? 1.734 -10.434 -15.903 1.00 97.00 92 VAL A N 1
ATOM 692 C CA . VAL A 1 92 ? 3.002 -10.149 -15.216 1.00 97.00 92 VAL A CA 1
ATOM 693 C C . VAL A 1 92 ? 4.148 -10.760 -16.027 1.00 97.00 92 VAL A C 1
ATOM 695 O O . VAL A 1 92 ? 4.120 -11.949 -16.344 1.00 97.00 92 VAL A O 1
ATOM 698 N N . SER A 1 93 ? 5.147 -9.955 -16.399 1.00 93.94 93 SER A N 1
ATOM 699 C CA . SER A 1 93 ? 6.292 -10.407 -17.205 1.00 93.94 93 SER A CA 1
ATOM 700 C C . SER A 1 93 ? 7.512 -10.678 -16.326 1.00 93.94 93 SER A C 1
ATOM 702 O O . SER A 1 93 ? 8.307 -9.780 -16.063 1.00 93.94 93 SER A O 1
ATOM 704 N N . ARG A 1 94 ? 7.688 -11.934 -15.899 1.00 88.69 94 ARG A N 1
ATOM 705 C CA . ARG A 1 94 ? 8.774 -12.334 -14.979 1.00 88.69 94 ARG A CA 1
ATOM 706 C C . ARG A 1 94 ? 10.184 -12.258 -15.571 1.00 88.69 94 ARG A C 1
ATOM 708 O O . ARG A 1 94 ? 11.155 -12.255 -14.827 1.00 88.69 94 ARG A O 1
ATOM 715 N N . ARG A 1 95 ? 10.312 -12.257 -16.901 1.00 88.88 95 ARG A N 1
ATOM 716 C CA . ARG A 1 95 ? 11.617 -12.342 -17.583 1.00 88.88 95 ARG A CA 1
ATOM 717 C C . ARG A 1 95 ? 12.365 -11.009 -17.630 1.00 88.88 95 ARG A C 1
ATOM 719 O O . ARG A 1 95 ? 13.576 -11.013 -17.815 1.00 88.88 95 ARG A O 1
ATOM 726 N N . SER A 1 96 ? 11.654 -9.892 -17.493 1.00 88.44 96 SER A N 1
ATOM 727 C CA . SER A 1 96 ? 12.224 -8.547 -17.617 1.00 88.44 96 SER A CA 1
ATOM 728 C C . SER A 1 96 ? 11.461 -7.579 -16.707 1.00 88.44 96 SER A C 1
ATOM 730 O O . SER A 1 96 ? 10.613 -6.827 -17.193 1.00 88.44 96 SER A O 1
ATOM 732 N N . PRO A 1 97 ? 11.672 -7.653 -15.379 1.00 92.50 97 PRO A N 1
ATOM 733 C CA . PRO A 1 97 ? 11.059 -6.716 -14.447 1.00 92.50 97 PRO A CA 1
ATOM 734 C C . PRO A 1 97 ? 11.601 -5.298 -14.678 1.00 92.50 97 PRO A C 1
ATOM 736 O O . PRO A 1 97 ? 12.802 -5.107 -14.847 1.00 92.50 97 PRO A O 1
ATOM 739 N N . ASP A 1 98 ? 10.713 -4.306 -14.660 1.00 93.62 98 ASP A N 1
ATOM 740 C CA . ASP A 1 98 ? 11.061 -2.881 -14.769 1.00 93.62 98 ASP A CA 1
ATOM 741 C C . ASP A 1 98 ? 11.534 -2.348 -13.405 1.00 93.62 98 ASP A C 1
ATOM 743 O O . ASP A 1 98 ? 10.806 -1.656 -12.695 1.00 93.62 98 ASP A O 1
ATOM 747 N N . THR A 1 99 ? 12.730 -2.753 -12.975 1.00 91.50 99 THR A N 1
ATOM 748 C CA . THR A 1 99 ? 13.273 -2.373 -11.658 1.00 91.50 99 THR A CA 1
ATOM 749 C C . THR A 1 99 ? 13.684 -0.906 -11.583 1.00 91.50 99 THR A C 1
ATOM 751 O O . THR A 1 99 ? 13.758 -0.366 -10.488 1.00 91.50 99 THR A O 1
ATOM 754 N N . THR A 1 100 ? 13.927 -0.258 -12.724 1.00 89.31 100 THR A N 1
ATOM 755 C CA . THR A 1 100 ? 14.259 1.171 -12.817 1.00 89.31 100 THR A CA 1
ATOM 756 C C . THR A 1 100 ? 13.025 2.067 -12.754 1.00 89.31 100 THR A C 1
ATOM 758 O O . THR A 1 100 ? 13.157 3.261 -12.500 1.00 89.31 100 THR A O 1
ATOM 761 N N . GLY A 1 101 ? 11.826 1.508 -12.951 1.00 85.75 101 GLY A N 1
ATOM 762 C CA . GLY A 1 101 ? 10.570 2.251 -12.891 1.00 85.75 101 GLY A CA 1
ATOM 763 C C . GLY A 1 101 ? 10.376 3.178 -14.085 1.00 85.75 101 GLY A C 1
ATOM 764 O O . GLY A 1 101 ? 9.676 4.178 -13.959 1.00 85.75 101 GLY A O 1
ATOM 765 N N . GLU A 1 102 ? 10.968 2.851 -15.237 1.00 81.12 102 GLU A N 1
ATOM 766 C CA . GLU A 1 102 ? 10.888 3.659 -16.463 1.00 81.12 102 GLU A CA 1
ATOM 767 C C . GLU A 1 102 ? 9.432 3.927 -16.872 1.00 81.12 102 GLU A C 1
ATOM 769 O O . GLU A 1 102 ? 9.102 4.993 -17.389 1.00 81.12 102 GLU A O 1
ATOM 774 N N . HIS A 1 103 ? 8.539 2.980 -16.578 1.00 74.56 103 HIS A N 1
ATOM 775 C CA . HIS A 1 103 ? 7.123 3.055 -16.933 1.00 74.56 103 HIS A CA 1
ATOM 776 C C . HIS A 1 103 ? 6.215 3.331 -15.730 1.00 74.56 103 HIS A C 1
ATOM 778 O O . HIS A 1 103 ? 4.995 3.142 -15.804 1.00 74.56 103 HIS A O 1
ATOM 784 N N . VAL A 1 104 ? 6.800 3.735 -14.602 1.00 73.06 104 VAL A N 1
ATOM 785 C CA . VAL A 1 104 ? 6.077 4.034 -13.370 1.00 73.06 104 VAL A CA 1
ATOM 786 C C . VAL A 1 104 ? 6.107 5.528 -13.141 1.00 73.06 104 VAL A C 1
ATOM 788 O O . VAL A 1 104 ? 7.036 6.102 -12.585 1.00 73.06 104 VAL A O 1
ATOM 791 N N . ASN A 1 105 ? 5.031 6.155 -13.586 1.00 69.75 105 ASN A N 1
ATOM 792 C CA . ASN A 1 105 ? 4.806 7.579 -13.419 1.00 69.75 105 ASN A CA 1
ATOM 793 C C . ASN A 1 105 ? 4.665 7.915 -11.922 1.00 69.75 105 ASN A C 1
ATOM 795 O O . ASN A 1 105 ? 4.407 7.037 -11.100 1.00 69.75 105 ASN A O 1
ATOM 799 N N . PHE A 1 106 ? 4.686 9.206 -11.582 1.00 62.09 106 PHE A N 1
ATOM 800 C CA . PHE A 1 106 ? 4.471 9.701 -10.211 1.00 62.09 106 PHE A CA 1
ATOM 801 C C . PHE A 1 106 ? 3.160 9.227 -9.544 1.00 62.09 106 PHE A C 1
ATOM 803 O O . PHE A 1 106 ? 3.041 9.282 -8.325 1.00 62.09 106 PHE A O 1
ATOM 810 N N . TRP A 1 107 ? 2.189 8.730 -10.323 1.00 74.25 107 TRP A N 1
ATOM 811 C CA . TRP A 1 107 ? 0.854 8.335 -9.858 1.00 74.25 107 TRP A CA 1
ATOM 812 C C . TRP A 1 107 ? 0.423 6.976 -10.423 1.00 74.25 107 TRP A C 1
ATOM 814 O O . TRP A 1 107 ? -0.482 6.912 -11.262 1.00 74.25 107 TRP A O 1
ATOM 824 N N . PRO A 1 108 ? 1.062 5.872 -10.018 1.00 86.81 108 PRO A N 1
ATOM 825 C CA . PRO A 1 108 ? 0.772 4.580 -10.609 1.00 86.81 108 PRO A CA 1
ATOM 826 C C . PRO A 1 108 ? -0.570 4.020 -10.135 1.00 86.81 108 PRO A C 1
ATOM 828 O O . PRO A 1 108 ? -1.069 4.320 -9.048 1.00 86.81 108 PRO A O 1
ATOM 831 N N . ALA A 1 109 ? -1.142 3.164 -10.974 1.00 91.88 109 ALA A N 1
ATOM 832 C CA . ALA A 1 109 ? -2.237 2.278 -10.621 1.00 91.88 109 ALA A CA 1
ATOM 833 C C . ALA A 1 109 ? -1.896 0.883 -11.150 1.00 91.88 109 ALA A C 1
ATOM 835 O O . ALA A 1 109 ? -1.496 0.730 -12.307 1.00 91.88 109 ALA A O 1
ATOM 836 N N . TYR A 1 110 ? -2.062 -0.153 -10.332 1.00 96.00 110 TYR A N 1
ATOM 837 C CA . TYR A 1 110 ? -1.656 -1.514 -10.689 1.00 96.00 110 TYR A CA 1
ATOM 838 C C . TYR A 1 110 ? -2.308 -1.988 -12.003 1.00 96.00 110 TYR A C 1
ATOM 840 O O . TYR A 1 110 ? -1.691 -2.653 -12.843 1.00 96.00 110 TYR A O 1
ATOM 848 N N . HIS A 1 111 ? -3.561 -1.592 -12.239 1.00 93.69 111 HIS A N 1
ATOM 849 C CA . HIS A 1 111 ? -4.295 -1.949 -13.451 1.00 93.69 111 HIS A CA 1
ATOM 850 C C . HIS A 1 111 ? -3.799 -1.231 -14.725 1.00 93.69 111 HIS A C 1
ATOM 852 O O . HIS A 1 111 ? -4.088 -1.720 -15.819 1.00 93.69 111 HIS A O 1
ATOM 858 N N . THR A 1 112 ? -3.041 -0.131 -14.619 1.00 91.88 112 THR A N 1
ATOM 859 C CA . THR A 1 112 ? -2.517 0.631 -15.772 1.00 91.88 112 THR A CA 1
ATOM 860 C C . THR A 1 112 ? -1.036 0.397 -16.046 1.00 91.88 112 THR A C 1
ATOM 862 O O . THR A 1 112 ? -0.637 0.481 -17.205 1.00 91.88 112 THR A O 1
ATOM 865 N N . ILE A 1 113 ? -0.231 0.059 -15.032 1.00 94.75 113 ILE A N 1
ATOM 866 C CA . ILE A 1 113 ? 1.211 -0.155 -15.229 1.00 94.75 113 ILE A CA 1
ATOM 867 C C . ILE A 1 113 ? 1.498 -1.381 -16.127 1.00 94.75 113 ILE A C 1
ATOM 869 O O . ILE A 1 113 ? 0.716 -2.345 -16.134 1.00 94.75 113 ILE A O 1
ATOM 873 N N . PRO A 1 114 ? 2.603 -1.387 -16.895 1.00 95.44 114 PRO A N 1
ATOM 874 C CA . PRO A 1 114 ? 2.956 -2.512 -17.758 1.00 95.44 114 PRO A CA 1
ATOM 875 C C . PRO A 1 114 ? 3.208 -3.831 -17.004 1.00 95.44 114 PRO A C 1
ATOM 877 O O . PRO A 1 114 ? 3.524 -3.830 -15.812 1.00 95.44 114 PRO A O 1
ATOM 880 N N . PRO A 1 115 ? 3.132 -4.990 -17.693 1.00 96.81 115 PRO A N 1
ATOM 881 C CA . PRO A 1 115 ? 3.441 -6.293 -17.097 1.00 96.81 115 PRO A CA 1
ATOM 882 C C . PRO A 1 115 ? 4.832 -6.405 -16.454 1.00 96.81 115 PRO A C 1
ATOM 884 O O . PRO A 1 115 ? 4.984 -7.139 -15.477 1.00 96.81 115 PRO A O 1
ATOM 887 N N . SER A 1 116 ? 5.841 -5.715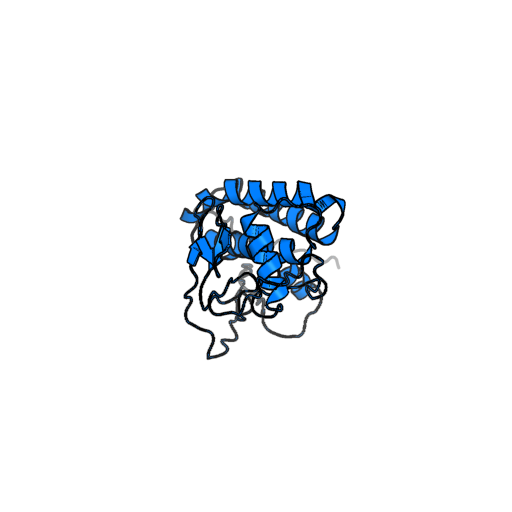 -16.993 1.00 97.12 116 SER A N 1
ATOM 888 C CA . SER A 1 116 ? 7.200 -5.643 -16.434 1.00 97.12 116 SER A CA 1
ATOM 889 C C . SER A 1 116 ? 7.224 -4.880 -15.109 1.00 97.12 116 SER A C 1
ATOM 891 O O . SER A 1 116 ? 7.822 -5.350 -14.142 1.00 97.12 116 SER A O 1
ATOM 893 N N . SER A 1 117 ? 6.511 -3.757 -15.022 1.00 96.88 117 SER A N 1
ATOM 894 C CA . SER A 1 117 ? 6.408 -2.955 -13.800 1.00 96.88 117 SER A CA 1
ATOM 895 C C . SER A 1 117 ? 5.598 -3.664 -12.715 1.00 96.88 117 SER A C 1
ATOM 897 O O . SER A 1 117 ? 5.984 -3.640 -11.552 1.00 96.88 117 SER A O 1
ATOM 899 N N . ARG A 1 118 ? 4.542 -4.417 -13.073 1.00 98.00 118 ARG A N 1
ATOM 900 C CA . ARG A 1 118 ? 3.875 -5.327 -12.115 1.00 98.00 118 ARG A CA 1
ATOM 901 C C . ARG A 1 118 ? 4.833 -6.376 -11.563 1.00 98.00 118 ARG A C 1
ATOM 903 O O . ARG A 1 118 ? 4.773 -6.677 -10.378 1.00 98.00 118 ARG A O 1
ATOM 910 N N . SER A 1 119 ? 5.708 -6.928 -12.407 1.00 97.94 119 SER A N 1
ATOM 911 C CA . SER A 1 119 ? 6.704 -7.909 -11.967 1.00 97.94 119 SER A CA 1
ATOM 912 C C . SER A 1 119 ? 7.717 -7.297 -11.004 1.00 97.94 119 SER A C 1
ATOM 914 O O . SER A 1 119 ? 8.077 -7.943 -10.025 1.00 97.94 119 SER A O 1
ATOM 916 N N . ALA A 1 120 ? 8.178 -6.073 -11.268 1.00 97.75 120 ALA A N 1
ATOM 917 C CA . ALA A 1 120 ? 9.088 -5.367 -10.373 1.00 97.75 120 ALA A CA 1
ATOM 918 C C . ALA A 1 120 ? 8.413 -5.033 -9.036 1.00 97.75 120 ALA A C 1
ATOM 920 O O . ALA A 1 120 ? 8.987 -5.313 -7.987 1.00 97.75 120 ALA A O 1
ATOM 921 N N . TYR A 1 121 ? 7.172 -4.539 -9.076 1.00 98.25 121 TYR A N 1
ATOM 922 C CA . TYR A 1 121 ? 6.365 -4.254 -7.891 1.00 98.25 121 TYR A CA 1
ATOM 923 C C . TYR A 1 121 ? 6.142 -5.498 -7.022 1.00 98.25 121 TYR A C 1
ATOM 925 O O . TYR A 1 121 ? 6.459 -5.482 -5.837 1.00 98.25 121 TYR A O 1
ATOM 933 N N . LEU A 1 122 ? 5.660 -6.601 -7.608 1.00 98.38 122 LEU A N 1
ATOM 934 C CA . LEU A 1 122 ? 5.448 -7.857 -6.879 1.00 98.38 122 LEU A CA 1
ATOM 935 C C . LEU A 1 122 ? 6.762 -8.428 -6.331 1.00 98.38 122 LEU A C 1
ATOM 937 O O . LEU A 1 122 ? 6.793 -8.904 -5.202 1.00 98.38 122 LEU A O 1
ATOM 941 N N . GLY A 1 123 ? 7.857 -8.331 -7.089 1.00 98.19 123 GLY A N 1
ATOM 942 C CA . GLY A 1 123 ? 9.176 -8.735 -6.609 1.00 98.19 123 GLY A CA 1
ATOM 943 C C . GLY A 1 123 ? 9.685 -7.870 -5.451 1.00 98.19 123 GLY A C 1
ATOM 944 O O . GLY A 1 123 ? 10.339 -8.382 -4.550 1.00 98.19 123 GLY A O 1
ATOM 945 N N . TRP A 1 124 ? 9.397 -6.568 -5.448 1.00 98.19 124 TRP A N 1
ATOM 946 C CA . TRP A 1 124 ? 9.718 -5.680 -4.327 1.00 98.19 124 TRP A CA 1
ATOM 947 C C . TRP A 1 124 ? 8.897 -6.020 -3.073 1.00 98.19 124 TRP A C 1
ATOM 949 O O . TRP A 1 124 ? 9.458 -6.071 -1.978 1.00 98.19 124 TRP A O 1
ATOM 959 N N . LEU A 1 125 ? 7.605 -6.333 -3.238 1.00 98.50 125 LEU A N 1
ATOM 960 C CA . LEU A 1 125 ? 6.750 -6.829 -2.153 1.00 98.50 125 LEU A CA 1
ATOM 961 C C . LEU A 1 125 ? 7.273 -8.152 -1.569 1.00 98.50 125 LEU A C 1
ATOM 963 O O . LEU A 1 125 ? 7.340 -8.290 -0.351 1.00 98.50 125 LEU A O 1
ATOM 967 N N . GLU A 1 126 ? 7.670 -9.095 -2.428 1.00 98.25 126 GLU A N 1
ATOM 968 C CA . GLU A 1 126 ? 8.240 -10.397 -2.045 1.00 98.25 126 GLU A CA 1
ATOM 969 C C . GLU A 1 126 ? 9.562 -10.257 -1.280 1.00 98.25 126 GLU A C 1
ATOM 971 O O . GLU A 1 126 ? 9.790 -10.961 -0.299 1.00 98.25 126 GLU A O 1
ATOM 976 N N . ARG A 1 127 ? 10.422 -9.309 -1.675 1.00 97.38 127 ARG A N 1
ATOM 977 C CA . ARG A 1 127 ? 11.709 -9.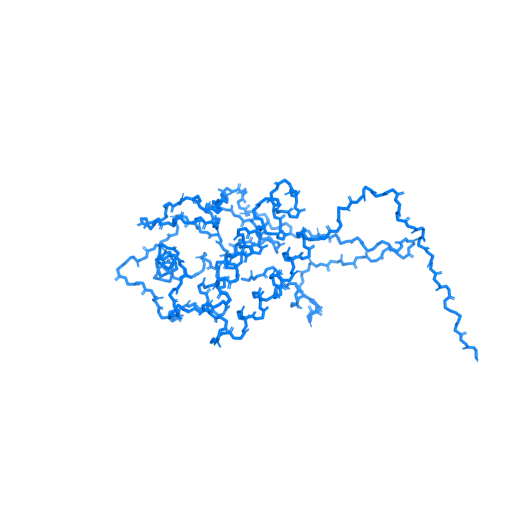033 -1.009 1.00 97.38 127 ARG A CA 1
ATOM 978 C C . ARG A 1 127 ? 11.586 -8.164 0.252 1.00 97.38 127 ARG A C 1
ATOM 980 O O . ARG A 1 127 ? 12.585 -7.620 0.716 1.00 97.38 127 ARG A O 1
ATOM 987 N N . GLY A 1 128 ? 10.380 -8.009 0.796 1.00 96.44 128 GLY A N 1
ATOM 988 C CA . GLY A 1 128 ? 10.150 -7.356 2.086 1.00 96.44 128 GLY A CA 1
ATOM 989 C C . GLY A 1 128 ? 10.112 -5.828 2.049 1.00 96.44 128 GLY A C 1
ATOM 990 O O . GLY A 1 128 ? 10.129 -5.212 3.105 1.00 96.44 128 GLY A O 1
ATOM 991 N N . ARG A 1 129 ? 10.029 -5.194 0.869 1.00 97.25 129 ARG A N 1
ATOM 992 C CA . ARG A 1 129 ? 9.773 -3.744 0.731 1.00 97.25 129 ARG A CA 1
ATOM 993 C C . ARG A 1 129 ? 10.847 -2.810 1.328 1.00 97.25 129 ARG A C 1
ATOM 995 O O . ARG A 1 129 ? 10.512 -1.717 1.780 1.00 97.25 129 ARG A O 1
ATOM 1002 N N . ARG A 1 130 ? 12.122 -3.224 1.367 1.00 96.88 130 ARG A N 1
ATOM 1003 C CA . ARG A 1 130 ? 13.233 -2.442 1.974 1.00 96.88 130 ARG A CA 1
ATOM 1004 C C . ARG A 1 130 ? 14.385 -2.081 1.028 1.00 96.88 130 ARG A C 1
ATOM 1006 O O . ARG A 1 130 ? 15.374 -1.510 1.469 1.00 96.88 130 ARG A O 1
ATOM 1013 N N . ASP A 1 131 ? 14.291 -2.421 -0.256 1.00 95.00 131 ASP A N 1
ATOM 1014 C CA . ASP A 1 131 ? 15.341 -2.120 -1.240 1.00 95.00 131 ASP A CA 1
ATOM 1015 C C . ASP A 1 131 ? 15.378 -0.607 -1.544 1.00 95.00 131 ASP A C 1
ATOM 1017 O O . ASP A 1 131 ? 14.441 -0.126 -2.192 1.00 95.00 131 ASP A O 1
ATOM 1021 N N . PRO A 1 132 ? 16.410 0.146 -1.109 1.00 90.75 132 PRO A N 1
ATOM 1022 C CA . PRO A 1 132 ? 16.453 1.602 -1.246 1.00 90.75 132 PRO A CA 1
ATOM 1023 C C . PRO A 1 132 ? 16.538 2.061 -2.706 1.00 90.75 132 PRO A C 1
ATOM 1025 O O . PRO A 1 132 ? 16.127 3.171 -3.010 1.00 90.75 132 PRO A O 1
ATOM 1028 N N . GLY A 1 133 ? 16.988 1.202 -3.632 1.00 91.00 133 GLY A N 1
ATOM 1029 C CA . GLY A 1 133 ? 17.015 1.511 -5.065 1.00 91.00 133 GLY A CA 1
ATOM 1030 C C . GLY A 1 133 ? 15.647 1.422 -5.745 1.00 91.00 133 GLY A C 1
ATOM 1031 O O . GLY A 1 133 ? 15.554 1.583 -6.962 1.00 91.00 133 GLY A O 1
ATOM 1032 N N . THR A 1 134 ? 14.584 1.123 -4.993 1.00 93.94 134 THR A N 1
ATOM 1033 C CA . THR A 1 134 ? 13.236 0.977 -5.545 1.00 93.94 134 THR A CA 1
ATOM 1034 C C . THR A 1 134 ? 12.661 2.337 -5.942 1.00 93.94 134 THR A C 1
ATOM 1036 O O . THR A 1 134 ? 12.554 3.222 -5.096 1.00 93.94 134 THR A O 1
ATOM 1039 N N . PRO A 1 135 ? 12.176 2.490 -7.185 1.00 92.06 135 PRO A N 1
ATOM 1040 C CA . PRO A 1 135 ? 11.483 3.697 -7.619 1.00 92.06 135 PRO A CA 1
ATOM 1041 C C . PRO A 1 135 ? 10.307 4.070 -6.707 1.00 92.06 135 PRO A C 1
ATOM 1043 O O . PRO A 1 135 ? 9.425 3.245 -6.444 1.00 92.06 135 PRO A O 1
ATOM 1046 N N . ALA A 1 136 ? 10.235 5.344 -6.310 1.00 90.12 136 ALA A N 1
ATOM 1047 C CA . ALA A 1 136 ? 9.206 5.876 -5.411 1.00 90.12 136 ALA A CA 1
ATOM 1048 C C . ALA A 1 136 ? 7.766 5.534 -5.829 1.00 90.12 136 ALA A C 1
ATOM 1050 O O . ALA A 1 136 ? 6.901 5.344 -4.977 1.00 90.12 136 ALA A O 1
ATOM 1051 N N . GLY A 1 137 ? 7.496 5.418 -7.133 1.00 91.88 137 GLY A N 1
ATOM 1052 C CA . GLY A 1 137 ? 6.177 5.044 -7.637 1.00 91.88 137 GLY A CA 1
ATOM 1053 C C . GLY A 1 137 ? 5.694 3.681 -7.123 1.00 91.88 137 GLY A C 1
ATOM 1054 O O . GLY A 1 137 ? 4.524 3.543 -6.771 1.00 91.88 137 GLY A O 1
ATOM 1055 N N . TYR A 1 138 ? 6.573 2.684 -6.996 1.00 95.31 138 TYR A N 1
ATOM 1056 C CA . TYR A 1 138 ? 6.199 1.384 -6.425 1.00 95.31 138 TYR A CA 1
ATOM 1057 C C . TYR A 1 138 ? 5.862 1.484 -4.937 1.00 95.31 138 TYR A C 1
ATOM 1059 O O . TYR A 1 138 ? 4.892 0.875 -4.484 1.00 95.31 138 TYR A O 1
ATOM 1067 N N . VAL A 1 139 ? 6.613 2.300 -4.199 1.00 95.69 139 VAL A N 1
ATOM 1068 C CA . VAL A 1 139 ? 6.369 2.542 -2.774 1.00 95.69 139 VAL A CA 1
ATOM 1069 C C . VAL A 1 139 ? 5.035 3.265 -2.571 1.00 95.69 139 VAL A C 1
ATOM 1071 O O . VAL A 1 139 ? 4.214 2.8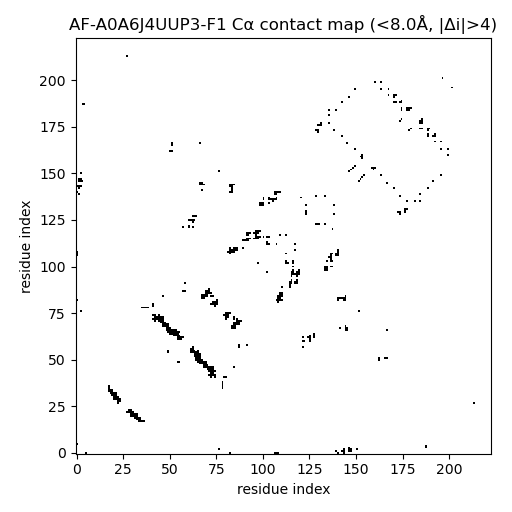35 -1.763 1.00 95.69 139 VAL A O 1
ATOM 1074 N N . LEU A 1 140 ? 4.762 4.298 -3.375 1.00 92.19 140 LEU A N 1
ATOM 1075 C CA . LEU A 1 140 ? 3.487 5.021 -3.377 1.00 92.19 140 LEU A CA 1
ATOM 1076 C C . LEU A 1 140 ? 2.306 4.111 -3.726 1.00 92.19 140 LEU A C 1
ATOM 1078 O O . LEU A 1 140 ? 1.254 4.208 -3.102 1.00 92.19 140 LEU A O 1
ATOM 1082 N N . LEU A 1 141 ? 2.475 3.203 -4.693 1.00 94.31 141 LEU A N 1
ATOM 1083 C CA . LEU A 1 141 ? 1.432 2.249 -5.068 1.00 94.31 141 LEU A CA 1
ATOM 1084 C C . LEU A 1 141 ? 0.986 1.385 -3.881 1.00 94.31 141 LEU A C 1
ATOM 1086 O O . LEU A 1 141 ? -0.208 1.138 -3.716 1.00 94.31 141 LEU A O 1
ATOM 1090 N N . PHE A 1 142 ? 1.939 0.939 -3.062 1.00 97.38 142 PHE A N 1
ATOM 1091 C CA . PHE A 1 142 ? 1.659 0.197 -1.836 1.00 97.38 142 PHE A CA 1
ATOM 1092 C C . PHE A 1 142 ? 1.047 1.084 -0.750 1.00 97.38 142 PHE A C 1
ATOM 1094 O O . PHE A 1 142 ? 0.046 0.697 -0.147 1.00 97.38 142 PHE A O 1
ATOM 1101 N N . LEU A 1 143 ? 1.571 2.300 -0.571 1.00 95.88 143 LEU A N 1
ATOM 1102 C CA . LEU A 1 143 ? 1.040 3.270 0.387 1.00 95.88 143 LEU A CA 1
ATOM 1103 C C . LEU A 1 143 ? -0.452 3.559 0.154 1.00 95.88 143 LEU A C 1
ATOM 1105 O O . LEU A 1 143 ? -1.206 3.625 1.119 1.00 95.88 143 LEU A O 1
ATOM 1109 N N . TYR A 1 144 ? -0.914 3.620 -1.101 1.00 94.75 144 TYR A N 1
ATOM 1110 C CA . TYR A 1 144 ? -2.341 3.799 -1.416 1.00 94.75 144 TYR A CA 1
ATOM 1111 C C . TYR A 1 144 ? -3.234 2.703 -0.815 1.00 94.75 144 TYR A C 1
ATOM 1113 O O . TYR A 1 144 ? -4.364 2.974 -0.408 1.00 94.75 144 TYR A O 1
ATOM 1121 N N . GLY A 1 145 ? -2.735 1.465 -0.730 1.00 96.94 145 GLY A N 1
ATOM 1122 C CA . GLY A 1 145 ? -3.451 0.363 -0.089 1.00 96.94 145 GLY A CA 1
ATOM 1123 C C . GLY A 1 145 ? -3.565 0.561 1.421 1.00 96.94 145 GLY A C 1
ATOM 1124 O O . GLY A 1 145 ? -4.643 0.372 1.987 1.00 96.94 145 GLY A O 1
ATOM 1125 N N . LEU A 1 146 ? -2.485 1.010 2.066 1.00 98.00 146 LEU A N 1
ATOM 1126 C CA . LEU A 1 146 ? -2.487 1.325 3.496 1.00 98.00 146 LEU A CA 1
ATOM 1127 C C . LEU A 1 146 ? -3.434 2.491 3.807 1.00 98.00 146 LEU A C 1
ATOM 1129 O O . LEU A 1 146 ? -4.268 2.384 4.705 1.00 98.00 146 LEU A O 1
ATOM 1133 N N . GLU A 1 147 ? -3.366 3.570 3.025 1.00 95.50 147 GLU A N 1
ATOM 1134 C CA . GLU A 1 147 ? -4.262 4.721 3.154 1.00 95.50 147 GLU A CA 1
ATOM 1135 C C . GLU A 1 147 ? -5.720 4.304 3.020 1.00 95.50 147 GLU A C 1
ATOM 1137 O O . GLU A 1 147 ? -6.536 4.661 3.863 1.00 95.50 147 GLU A O 1
ATOM 1142 N N . ARG A 1 148 ? -6.058 3.496 2.009 1.00 94.81 148 ARG A N 1
ATOM 1143 C CA . ARG A 1 148 ? -7.407 2.947 1.867 1.00 94.81 148 ARG A CA 1
ATOM 1144 C C . ARG A 1 148 ? -7.823 2.163 3.109 1.00 94.81 148 ARG A C 1
ATOM 1146 O O . ARG A 1 148 ? -8.936 2.357 3.599 1.00 94.81 148 ARG A O 1
ATOM 1153 N N . ARG A 1 149 ? -6.954 1.281 3.612 1.00 96.69 149 ARG A N 1
ATOM 1154 C CA . ARG A 1 149 ? -7.262 0.459 4.787 1.00 96.69 149 ARG A CA 1
ATOM 1155 C C . ARG A 1 149 ? -7.603 1.324 5.997 1.00 96.69 149 ARG A C 1
ATOM 1157 O O . ARG A 1 149 ? -8.581 1.044 6.677 1.00 96.69 149 ARG A O 1
ATOM 1164 N N . VAL A 1 150 ? -6.849 2.393 6.231 1.00 95.31 150 VAL A N 1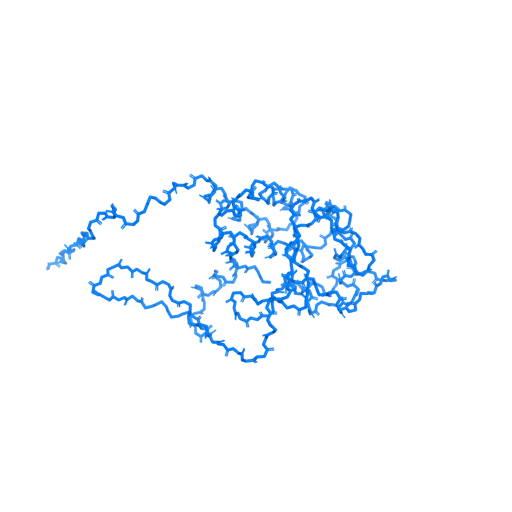
ATOM 1165 C CA . VAL A 1 150 ? -7.078 3.297 7.367 1.00 95.31 150 VAL A CA 1
ATOM 1166 C C . VAL A 1 150 ? -8.284 4.210 7.138 1.00 95.31 150 VAL A C 1
ATOM 1168 O O . VAL A 1 150 ? -9.159 4.307 7.995 1.00 95.31 150 VAL A O 1
ATOM 1171 N N . LEU A 1 151 ? -8.356 4.860 5.979 1.00 92.94 151 LEU A N 1
ATOM 1172 C CA . LEU A 1 151 ? -9.290 5.956 5.710 1.00 92.94 151 LEU A CA 1
ATOM 1173 C C . LEU A 1 151 ? -10.677 5.508 5.267 1.00 92.94 151 LEU A C 1
ATOM 1175 O O . LEU A 1 151 ? -11.623 6.286 5.357 1.00 92.94 151 LEU A O 1
ATOM 1179 N N . VAL A 1 152 ? -10.800 4.284 4.755 1.00 91.19 152 VAL A N 1
ATOM 1180 C CA . VAL A 1 152 ? -12.069 3.739 4.266 1.00 91.19 152 VAL A CA 1
ATOM 1181 C C . VAL A 1 152 ? -12.509 2.595 5.157 1.00 91.19 152 VAL A C 1
ATOM 1183 O O . VAL A 1 152 ? -13.561 2.683 5.784 1.00 91.19 152 VAL A O 1
ATOM 1186 N N . ASP A 1 153 ? -11.707 1.538 5.239 1.00 93.38 153 ASP A N 1
ATOM 1187 C CA . ASP A 1 153 ? -12.136 0.304 5.893 1.00 93.38 153 ASP A CA 1
ATOM 1188 C C . ASP A 1 153 ? -12.188 0.465 7.421 1.00 93.38 153 ASP A C 1
ATOM 1190 O O . ASP A 1 153 ? -13.240 0.255 8.014 1.00 93.38 153 ASP A O 1
ATOM 1194 N N . ILE A 1 154 ? -11.095 0.900 8.062 1.00 92.81 154 ILE A N 1
ATOM 1195 C CA . ILE A 1 154 ? -11.030 1.109 9.523 1.00 92.81 154 ILE A CA 1
ATOM 1196 C C . ILE A 1 154 ? -11.936 2.267 9.965 1.00 92.81 154 ILE A C 1
ATOM 1198 O O . ILE A 1 154 ? -12.511 2.227 11.054 1.00 92.81 154 ILE A O 1
ATOM 1202 N N . ALA A 1 155 ? -12.092 3.291 9.123 1.00 88.94 155 ALA A N 1
ATOM 1203 C CA . ALA A 1 155 ? -13.049 4.367 9.368 1.00 88.94 155 ALA A CA 1
ATOM 1204 C C . ALA A 1 155 ? -14.508 3.867 9.354 1.00 88.94 155 ALA A C 1
ATOM 1206 O O . ALA A 1 155 ? -15.335 4.401 10.089 1.00 88.94 155 ALA A O 1
ATOM 1207 N N . SER A 1 156 ? -14.816 2.843 8.547 1.00 89.62 156 SER A N 1
ATOM 1208 C CA . SER A 1 156 ? -16.157 2.246 8.452 1.00 89.62 156 SER A CA 1
ATOM 1209 C C . SER A 1 156 ? -16.409 1.143 9.486 1.00 89.62 156 SER A C 1
ATOM 1211 O O . SER A 1 156 ? -17.553 0.932 9.880 1.00 89.62 156 SER A O 1
ATOM 1213 N N . ASP A 1 157 ? -15.365 0.438 9.924 1.00 90.19 157 ASP A N 1
ATOM 1214 C CA . ASP A 1 157 ? -15.433 -0.627 10.925 1.00 90.19 157 ASP A CA 1
ATOM 1215 C C . ASP A 1 157 ? -14.282 -0.485 11.930 1.00 90.19 157 ASP A C 1
ATOM 1217 O O . ASP A 1 157 ? -13.137 -0.887 11.697 1.00 90.19 157 ASP A O 1
ATOM 12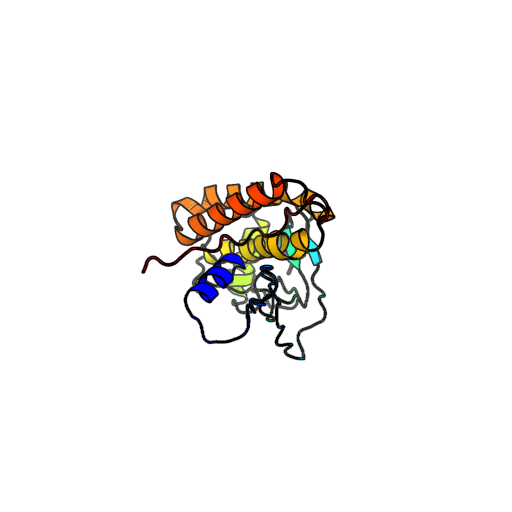21 N N . THR A 1 158 ? -14.604 0.083 13.092 1.00 87.94 158 THR A N 1
ATOM 1222 C CA . THR A 1 158 ? -13.628 0.368 14.148 1.00 87.94 158 THR A CA 1
ATOM 1223 C C . THR A 1 158 ? -13.064 -0.886 14.811 1.00 87.94 158 THR A C 1
ATOM 1225 O O . THR A 1 158 ? -12.012 -0.796 15.449 1.00 87.94 158 THR A O 1
ATOM 1228 N N . SER A 1 159 ? -13.677 -2.064 14.630 1.00 91.62 159 SER A N 1
ATOM 1229 C CA . SER A 1 159 ? -13.110 -3.330 15.120 1.00 91.62 159 SER A CA 1
ATOM 1230 C C . SER A 1 159 ? -11.766 -3.657 14.456 1.00 91.62 159 SER A C 1
ATOM 1232 O O . SER A 1 159 ? -10.925 -4.348 15.033 1.00 91.62 159 SER A O 1
ATOM 1234 N N . LEU A 1 160 ? -11.514 -3.079 13.277 1.00 93.88 160 LEU A N 1
ATOM 1235 C CA . LEU A 1 160 ? -10.284 -3.236 12.508 1.00 93.88 160 LEU A CA 1
ATOM 1236 C C . LEU A 1 160 ? -9.127 -2.361 13.024 1.00 93.88 160 LEU A C 1
ATOM 1238 O O . LEU A 1 160 ? -7.998 -2.506 12.555 1.00 93.88 160 LEU A O 1
ATOM 1242 N N . ARG A 1 161 ? -9.356 -1.481 14.015 1.00 93.56 161 ARG A N 1
ATOM 1243 C CA . ARG A 1 161 ? -8.317 -0.598 14.592 1.00 93.56 161 ARG A CA 1
ATOM 1244 C C . ARG A 1 161 ? -7.125 -1.349 15.189 1.00 93.56 161 ARG A C 1
ATOM 1246 O O . ARG A 1 161 ? -6.048 -0.770 15.297 1.00 93.56 161 ARG A O 1
ATOM 1253 N N . LEU A 1 162 ? -7.287 -2.630 15.524 1.00 94.19 162 LEU A N 1
ATOM 1254 C CA . LEU A 1 162 ? -6.192 -3.500 15.967 1.00 94.19 162 LEU A CA 1
ATOM 1255 C C . LEU A 1 162 ? -5.063 -3.629 14.924 1.00 94.19 162 LEU A C 1
ATOM 1257 O O . LEU A 1 162 ? -3.946 -3.984 15.287 1.00 94.19 162 LEU A O 1
ATOM 1261 N N . GLU A 1 163 ? -5.319 -3.318 13.648 1.00 96.38 163 GLU A N 1
ATOM 1262 C CA . GLU A 1 163 ? -4.304 -3.320 12.586 1.00 96.38 163 GLU A CA 1
ATOM 1263 C C . GLU A 1 163 ? -3.437 -2.044 12.563 1.00 96.38 163 GLU A C 1
ATOM 1265 O O . GLU A 1 163 ? -2.342 -2.065 11.998 1.00 96.38 163 GLU A O 1
ATOM 1270 N N . LEU A 1 164 ? -3.883 -0.941 13.186 1.00 96.94 164 LEU A N 1
ATOM 1271 C CA . LEU A 1 164 ? -3.217 0.369 13.103 1.00 96.94 164 LEU A CA 1
ATOM 1272 C C . LEU A 1 164 ? -1.755 0.364 13.574 1.00 96.94 164 LEU A C 1
ATOM 1274 O O . LEU A 1 164 ? -0.936 0.930 12.851 1.00 96.94 164 LEU A O 1
ATOM 1278 N N . PRO A 1 165 ? -1.370 -0.283 14.696 1.00 97.94 165 PRO A N 1
ATOM 1279 C CA . PRO A 1 165 ? 0.031 -0.302 15.118 1.00 97.94 165 PRO A CA 1
ATOM 1280 C C . PRO A 1 165 ? 0.961 -0.924 14.068 1.00 97.94 165 PRO A C 1
ATOM 1282 O O . PRO A 1 165 ? 2.052 -0.410 13.825 1.00 97.94 165 PRO A O 1
ATOM 1285 N N . ALA A 1 166 ? 0.520 -2.004 13.416 1.00 98.31 166 ALA A N 1
ATOM 1286 C CA . ALA A 1 166 ? 1.303 -2.686 12.390 1.00 98.31 166 ALA A CA 1
ATOM 1287 C C . ALA A 1 166 ? 1.379 -1.867 11.093 1.00 98.31 166 ALA A C 1
ATOM 1289 O O . ALA A 1 166 ? 2.451 -1.758 10.503 1.00 98.31 166 ALA A O 1
ATOM 1290 N N . ILE A 1 167 ? 0.268 -1.245 10.679 1.00 98.44 167 ILE A N 1
ATOM 1291 C CA . ILE A 1 167 ? 0.244 -0.343 9.518 1.00 98.44 167 ILE A CA 1
ATOM 1292 C C . ILE A 1 167 ? 1.167 0.854 9.764 1.00 98.44 167 ILE A C 1
ATOM 1294 O O . ILE A 1 167 ? 1.993 1.175 8.916 1.00 98.44 167 ILE A O 1
ATOM 1298 N N . ARG A 1 168 ? 1.079 1.482 10.941 1.00 98.38 168 ARG A N 1
ATOM 1299 C CA . ARG A 1 168 ? 1.945 2.599 11.330 1.00 98.38 168 ARG A CA 1
ATOM 1300 C C . ARG A 1 168 ? 3.419 2.216 11.268 1.00 98.38 168 ARG A C 1
ATOM 1302 O O . ARG A 1 168 ? 4.212 2.960 10.702 1.00 98.38 168 ARG A O 1
ATOM 1309 N N . ALA A 1 169 ? 3.780 1.072 11.852 1.00 98.56 169 ALA A N 1
ATOM 1310 C CA . ALA A 1 169 ? 5.153 0.581 11.839 1.00 98.56 169 ALA A CA 1
ATOM 1311 C C . ALA A 1 169 ? 5.668 0.398 10.404 1.00 98.56 169 ALA A C 1
ATOM 1313 O O . ALA A 1 169 ? 6.766 0.847 10.093 1.00 98.56 169 ALA A O 1
ATOM 1314 N N . GLU A 1 170 ? 4.855 -0.164 9.508 1.00 98.62 170 GLU A N 1
ATOM 1315 C CA . GLU A 1 170 ? 5.228 -0.299 8.098 1.00 98.62 170 GLU A CA 1
ATOM 1316 C C . GLU A 1 170 ? 5.442 1.068 7.425 1.00 98.62 170 GLU A C 1
ATOM 1318 O O . GLU A 1 170 ? 6.433 1.244 6.724 1.00 98.62 170 GLU A O 1
ATOM 1323 N N . VAL A 1 171 ? 4.580 2.064 7.664 1.00 98.31 171 VAL A N 1
ATOM 1324 C CA . VAL A 1 171 ? 4.755 3.413 7.084 1.00 98.31 171 VAL A CA 1
ATOM 1325 C C . VAL A 1 171 ? 6.028 4.090 7.608 1.00 98.31 171 VAL A C 1
ATOM 1327 O O . VAL A 1 171 ? 6.734 4.733 6.832 1.00 98.31 171 VAL A O 1
ATOM 1330 N N . VAL A 1 172 ? 6.365 3.910 8.890 1.00 98.38 172 VAL A N 1
ATOM 1331 C CA . VAL A 1 172 ? 7.623 4.407 9.480 1.00 98.38 172 VAL A CA 1
ATOM 1332 C C . VAL A 1 172 ? 8.840 3.776 8.803 1.00 98.38 172 VAL A C 1
ATOM 1334 O O . VAL A 1 172 ? 9.788 4.484 8.469 1.00 98.38 172 VAL A O 1
ATOM 1337 N N . GLU A 1 173 ? 8.810 2.470 8.547 1.00 98.06 173 GLU A N 1
ATOM 1338 C CA . GLU A 1 173 ? 9.884 1.776 7.831 1.00 98.06 173 GLU A CA 1
ATOM 1339 C C . GLU A 1 173 ? 10.025 2.286 6.390 1.00 98.06 173 GLU A C 1
ATOM 1341 O O . GLU A 1 173 ? 11.130 2.585 5.935 1.00 98.06 173 GLU A O 1
ATOM 1346 N N . LEU A 1 174 ? 8.914 2.472 5.670 1.00 97.06 174 LEU A N 1
ATOM 1347 C CA . LEU A 1 174 ? 8.954 3.062 4.328 1.00 97.06 174 LEU A CA 1
ATOM 1348 C C . LEU A 1 174 ? 9.536 4.483 4.356 1.00 97.06 174 LEU A C 1
ATOM 1350 O O . LEU A 1 174 ? 10.359 4.832 3.508 1.00 97.06 174 LEU A O 1
ATOM 1354 N N . LEU A 1 175 ? 9.151 5.296 5.340 1.00 96.44 175 LEU A N 1
ATOM 1355 C CA . LEU A 1 175 ? 9.689 6.641 5.526 1.00 96.44 175 LEU A CA 1
ATOM 1356 C C . LEU A 1 175 ? 11.198 6.614 5.798 1.00 96.44 175 LEU A C 1
ATOM 1358 O O . LEU A 1 175 ? 11.933 7.414 5.222 1.00 96.44 175 LEU A O 1
ATOM 1362 N N . TYR A 1 176 ? 11.669 5.682 6.625 1.00 96.50 176 TYR A N 1
ATOM 1363 C CA . TYR A 1 176 ? 13.090 5.515 6.920 1.00 96.50 176 TYR A CA 1
ATOM 1364 C C . TYR A 1 176 ? 13.900 5.149 5.668 1.00 96.50 176 TYR A C 1
ATOM 1366 O O . TYR A 1 176 ? 14.920 5.777 5.389 1.00 96.50 176 TYR A O 1
ATOM 1374 N N . HIS A 1 177 ? 13.426 4.179 4.882 1.00 95.88 177 HIS A N 1
ATOM 1375 C CA . HIS A 1 177 ? 14.153 3.678 3.713 1.00 95.88 177 HIS A CA 1
ATOM 1376 C C . HIS A 1 177 ? 14.102 4.608 2.499 1.00 95.88 177 HIS A C 1
ATOM 1378 O O . HIS A 1 177 ? 15.073 4.678 1.749 1.00 95.88 177 HIS A O 1
ATOM 1384 N N . TYR A 1 178 ? 12.992 5.319 2.297 1.00 94.38 178 TYR A N 1
ATOM 1385 C CA . TYR A 1 178 ? 12.739 6.052 1.052 1.00 94.38 178 TYR A CA 1
ATOM 1386 C C . TYR A 1 178 ? 12.566 7.559 1.240 1.00 94.38 178 TYR A C 1
ATOM 1388 O O . TYR A 1 178 ? 12.680 8.329 0.284 1.00 94.38 178 TYR A O 1
ATOM 1396 N N . GLY A 1 179 ? 12.307 8.014 2.467 1.00 91.44 179 GLY A N 1
ATOM 1397 C CA . GLY A 1 179 ? 12.058 9.421 2.755 1.00 91.44 179 GLY A CA 1
ATOM 1398 C C . GLY A 1 179 ? 13.264 10.309 2.477 1.00 91.44 179 GLY A C 1
ATOM 1399 O O . GLY A 1 179 ? 13.080 11.477 2.148 1.00 91.44 179 GLY A O 1
ATOM 1400 N N . GLY A 1 180 ? 14.491 9.789 2.574 1.00 91.25 180 GLY A N 1
ATOM 1401 C CA . GLY A 1 180 ? 15.725 10.541 2.324 1.00 91.25 180 GLY A CA 1
ATOM 1402 C C . GLY A 1 180 ? 15.795 11.147 0.920 1.00 91.25 180 GLY A C 1
ATOM 1403 O O . GLY A 1 180 ? 16.064 12.340 0.785 1.00 91.25 180 GLY A O 1
ATOM 1404 N N . GLU A 1 181 ? 15.478 10.349 -0.098 1.00 87.56 181 GLU A N 1
ATOM 1405 C CA . GLU A 1 181 ? 15.663 10.696 -1.514 1.00 87.56 181 GLU A CA 1
ATOM 1406 C C . GLU A 1 181 ? 14.382 11.205 -2.195 1.00 87.56 181 GLU A C 1
ATOM 1408 O O . GLU A 1 181 ? 14.432 11.810 -3.267 1.00 87.56 181 GLU A O 1
ATOM 1413 N N . HIS A 1 182 ? 13.215 10.985 -1.582 1.00 86.19 182 HIS A N 1
ATOM 1414 C CA . HIS A 1 182 ? 11.922 11.242 -2.211 1.00 86.19 182 HIS A CA 1
ATOM 1415 C C . HIS A 1 182 ? 11.041 12.157 -1.356 1.00 86.19 182 HIS A C 1
ATOM 1417 O O . HIS A 1 182 ? 10.220 11.693 -0.569 1.00 86.19 182 HIS A O 1
ATOM 1423 N N . HIS A 1 183 ? 11.167 13.473 -1.555 1.00 84.62 183 HIS A N 1
ATOM 1424 C CA . HIS A 1 183 ? 10.426 14.493 -0.795 1.00 84.62 183 HIS A CA 1
ATOM 1425 C C . HIS A 1 183 ? 8.907 14.266 -0.773 1.00 84.62 183 HIS A C 1
ATOM 1427 O O . HIS A 1 183 ? 8.313 14.230 0.295 1.00 84.62 183 HIS A O 1
ATOM 1433 N N . MET A 1 184 ? 8.287 14.006 -1.927 1.00 80.81 184 MET A N 1
ATOM 1434 C CA . MET A 1 184 ? 6.836 13.778 -2.002 1.00 80.81 184 MET A CA 1
ATOM 1435 C C . MET A 1 184 ? 6.386 12.550 -1.195 1.00 80.81 184 MET A C 1
ATOM 1437 O O . MET A 1 184 ? 5.328 12.563 -0.574 1.00 80.81 184 MET A O 1
ATOM 1441 N N . LEU A 1 185 ? 7.192 11.484 -1.195 1.00 86.94 185 LEU A N 1
ATOM 1442 C CA . LEU A 1 185 ? 6.910 10.289 -0.403 1.00 86.94 185 LEU A CA 1
ATOM 1443 C C . LEU A 1 185 ? 7.120 10.554 1.091 1.00 86.94 185 LEU A C 1
ATOM 1445 O O . LEU A 1 185 ? 6.326 10.082 1.899 1.00 86.94 185 LEU A O 1
ATOM 1449 N N . ARG A 1 186 ? 8.158 11.320 1.450 1.00 90.94 186 ARG A N 1
ATOM 1450 C CA . ARG A 1 186 ? 8.404 11.753 2.830 1.00 90.94 186 ARG A CA 1
ATOM 1451 C C . ARG A 1 186 ? 7.198 12.502 3.384 1.00 90.94 186 ARG A C 1
ATOM 1453 O O . ARG A 1 186 ? 6.729 12.153 4.464 1.00 90.94 186 ARG A O 1
ATOM 1460 N N . ASP A 1 187 ? 6.700 13.485 2.642 1.00 88.00 1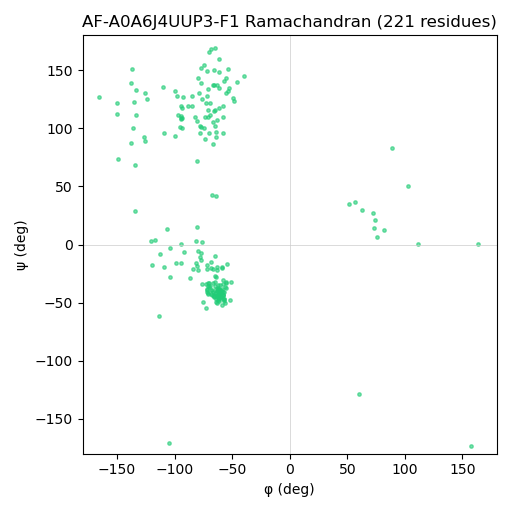87 ASP A N 1
ATOM 1461 C CA . ASP A 1 187 ? 5.580 14.321 3.073 1.00 88.00 187 ASP A CA 1
ATOM 1462 C C . ASP A 1 187 ? 4.310 13.475 3.232 1.00 88.00 187 ASP A C 1
ATOM 1464 O O . ASP A 1 187 ? 3.703 13.470 4.301 1.00 88.00 187 ASP A O 1
ATOM 1468 N N . ALA A 1 188 ? 3.973 12.662 2.223 1.00 87.81 188 ALA A N 1
ATOM 1469 C CA . ALA A 1 188 ? 2.804 11.785 2.269 1.00 87.81 188 ALA A CA 1
ATOM 1470 C C . ALA A 1 188 ? 2.859 10.774 3.430 1.00 87.81 188 ALA A C 1
ATOM 1472 O O . ALA A 1 188 ? 1.872 10.585 4.137 1.00 87.81 188 ALA A O 1
ATOM 1473 N N . ALA A 1 189 ? 4.008 10.129 3.651 1.00 93.44 189 ALA A N 1
ATOM 1474 C CA . ALA A 1 189 ? 4.166 9.162 4.734 1.00 93.44 189 ALA A CA 1
ATOM 1475 C C . ALA A 1 189 ? 4.121 9.829 6.117 1.00 93.44 189 ALA A C 1
ATOM 1477 O O . ALA A 1 189 ? 3.511 9.275 7.027 1.00 93.44 189 ALA A O 1
ATOM 1478 N N . THR A 1 190 ? 4.721 11.014 6.275 1.00 94.56 190 THR A N 1
ATOM 1479 C CA . THR A 1 190 ? 4.713 11.761 7.546 1.00 94.56 190 THR A CA 1
ATOM 1480 C C . THR A 1 190 ? 3.292 12.152 7.937 1.00 94.56 190 THR A C 1
ATOM 1482 O O . THR A 1 190 ? 2.840 11.822 9.028 1.00 94.56 190 THR A O 1
ATOM 1485 N N . GLU A 1 191 ? 2.545 12.761 7.017 1.00 92.81 191 GLU A N 1
ATOM 1486 C CA . GLU A 1 191 ? 1.154 13.150 7.270 1.00 92.81 191 GLU A CA 1
ATOM 1487 C C . GLU A 1 191 ? 0.253 11.947 7.549 1.00 92.81 191 GLU A C 1
ATOM 1489 O O . GLU A 1 191 ? -0.672 12.018 8.359 1.00 92.81 191 GLU A O 1
ATOM 1494 N N . PHE A 1 192 ? 0.519 10.823 6.884 1.00 95.12 192 PHE A N 1
ATOM 1495 C CA . PHE A 1 192 ? -0.234 9.606 7.124 1.00 95.12 192 PHE A CA 1
ATOM 1496 C C . PHE A 1 192 ? 0.077 8.991 8.495 1.00 95.12 192 PHE A C 1
ATOM 1498 O O . PHE A 1 192 ? -0.838 8.502 9.157 1.00 95.12 192 PHE A O 1
ATOM 1505 N N . ILE A 1 193 ? 1.329 9.060 8.963 1.00 96.81 193 ILE A N 1
ATOM 1506 C CA . ILE A 1 193 ? 1.698 8.675 10.334 1.00 96.81 193 ILE A CA 1
ATOM 1507 C C . ILE A 1 193 ? 0.965 9.555 11.346 1.00 96.81 193 ILE A C 1
ATOM 1509 O O . ILE A 1 193 ? 0.332 9.007 12.248 1.00 96.81 193 ILE A O 1
ATOM 1513 N N . ASP A 1 194 ? 0.983 10.878 11.168 1.00 94.50 194 ASP A N 1
ATOM 1514 C CA . ASP A 1 194 ? 0.296 11.820 12.062 1.00 94.50 194 ASP A CA 1
ATOM 1515 C C . ASP A 1 194 ? -1.204 11.511 12.152 1.00 94.50 194 ASP A C 1
ATOM 1517 O O . ASP A 1 194 ? -1.803 11.522 13.231 1.00 94.50 194 ASP A O 1
ATOM 1521 N N . LEU A 1 195 ? -1.820 11.170 11.019 1.00 93.44 195 LEU A N 1
ATOM 1522 C CA . LEU A 1 195 ? -3.216 10.766 10.968 1.00 93.44 195 LEU A CA 1
ATOM 1523 C C . LEU A 1 195 ? -3.475 9.450 11.709 1.00 93.44 195 LEU A C 1
ATOM 1525 O O . LEU A 1 195 ? -4.458 9.347 12.443 1.00 93.44 195 LEU A O 1
ATOM 1529 N N . ILE A 1 196 ? -2.622 8.438 11.528 1.00 94.69 196 ILE A N 1
ATOM 1530 C CA . ILE A 1 196 ? -2.749 7.172 12.259 1.00 94.69 196 ILE A CA 1
ATOM 1531 C C . ILE A 1 196 ? -2.596 7.419 13.763 1.00 94.69 196 ILE A C 1
ATOM 1533 O O . ILE A 1 196 ? -3.399 6.905 14.541 1.00 94.69 196 ILE A O 1
ATOM 1537 N N . ASP A 1 197 ? -1.630 8.243 14.171 1.00 93.50 197 ASP A N 1
ATOM 1538 C CA . ASP A 1 197 ? -1.423 8.623 15.569 1.00 93.50 197 ASP A CA 1
ATOM 1539 C C . ASP A 1 197 ? -2.641 9.346 16.147 1.00 93.50 197 ASP A C 1
ATOM 1541 O O . ASP A 1 197 ? -3.049 9.057 17.274 1.00 93.50 197 ASP A O 1
ATOM 1545 N N . LEU A 1 198 ? -3.286 10.215 15.369 1.00 90.69 198 LEU A N 1
ATOM 1546 C CA . LEU A 1 198 ? -4.537 10.852 15.767 1.00 90.69 198 LEU A CA 1
ATOM 1547 C C . LEU A 1 198 ? -5.677 9.836 15.930 1.00 90.69 198 LEU A C 1
ATOM 1549 O O . LEU A 1 198 ? -6.441 9.930 16.885 1.00 90.69 198 LEU A O 1
ATOM 1553 N N . VAL A 1 199 ? -5.807 8.852 15.037 1.00 88.00 199 VAL A N 1
ATOM 1554 C CA . VAL A 1 199 ? -6.862 7.823 15.130 1.00 88.00 199 VAL A CA 1
ATOM 1555 C C . VAL A 1 199 ? -6.609 6.853 16.290 1.00 88.00 199 VAL A C 1
ATOM 1557 O O . VAL A 1 199 ? -7.562 6.408 16.931 1.00 88.00 199 VAL A O 1
ATOM 1560 N N . MET A 1 200 ? -5.347 6.525 16.574 1.00 88.19 200 MET A N 1
ATOM 1561 C CA . MET A 1 200 ? -4.960 5.643 17.679 1.00 88.19 200 MET A CA 1
ATOM 1562 C C . MET A 1 200 ? -5.131 6.306 19.049 1.00 88.19 200 MET A C 1
ATOM 1564 O O . MET A 1 200 ? -5.548 5.635 19.990 1.00 88.19 200 MET A O 1
ATOM 1568 N N . ASN A 1 201 ? -4.815 7.600 19.157 1.00 85.31 201 ASN A N 1
ATOM 1569 C CA . ASN A 1 201 ? -4.817 8.344 20.422 1.00 85.31 201 ASN A CA 1
ATOM 1570 C C . ASN A 1 201 ? -6.033 9.268 20.594 1.00 85.31 201 ASN A C 1
ATOM 1572 O O . ASN A 1 201 ? -6.159 9.937 21.620 1.00 85.31 201 ASN A O 1
ATOM 1576 N N . GLY A 1 202 ? -6.905 9.348 19.589 1.00 68.44 202 GLY A N 1
ATOM 1577 C CA . GLY A 1 202 ? -8.102 10.175 19.631 1.00 68.44 202 GLY A CA 1
ATOM 1578 C C . GLY A 1 202 ? -9.038 9.739 20.760 1.00 68.44 202 GLY A C 1
ATOM 1579 O O . GLY A 1 202 ? -9.088 8.548 21.087 1.00 68.44 202 GLY A O 1
ATOM 1580 N N . PRO A 1 203 ? -9.794 10.676 21.364 1.00 56.31 203 PRO A N 1
ATOM 1581 C CA . PRO A 1 203 ? -10.789 10.312 22.360 1.00 56.31 203 PRO A CA 1
ATOM 1582 C C . PRO A 1 203 ? -11.743 9.282 21.751 1.00 56.31 203 PRO A C 1
ATOM 1584 O O . PRO A 1 203 ? -12.076 9.353 20.562 1.00 56.31 203 PRO A O 1
ATOM 1587 N N . ALA A 1 204 ? -12.183 8.310 22.558 1.00 52.22 204 ALA A N 1
ATOM 1588 C CA . ALA A 1 204 ? -13.364 7.544 22.195 1.00 52.22 204 ALA A CA 1
ATOM 1589 C C . ALA A 1 204 ? -14.434 8.575 21.830 1.00 52.22 204 ALA A C 1
ATOM 1591 O O . ALA A 1 204 ? -14.642 9.523 22.587 1.00 52.22 204 ALA A O 1
ATOM 1592 N N . ILE A 1 205 ? -15.027 8.457 20.642 1.00 49.34 205 ILE A N 1
ATOM 1593 C CA . ILE A 1 205 ? -16.200 9.257 20.312 1.00 49.34 205 ILE A CA 1
ATOM 1594 C C . ILE A 1 205 ? -17.250 8.776 21.309 1.00 49.34 205 ILE A C 1
ATOM 1596 O O . ILE A 1 205 ? -17.854 7.722 21.116 1.00 49.34 205 ILE A O 1
ATOM 1600 N N . GLU A 1 206 ? -17.344 9.463 22.448 1.00 42.88 206 GLU A N 1
ATOM 1601 C CA . GLU A 1 206 ? -18.471 9.323 23.345 1.00 42.88 206 GLU A CA 1
ATOM 1602 C C . GLU A 1 206 ? -19.697 9.613 22.489 1.00 42.88 206 GLU A C 1
ATOM 1604 O O . GLU A 1 206 ? -19.704 10.556 21.691 1.00 42.88 206 GLU A O 1
ATOM 1609 N N . ASP A 1 207 ? -20.663 8.706 22.591 1.00 44.69 207 ASP A N 1
ATOM 1610 C CA . ASP A 1 207 ? -21.935 8.737 21.886 1.00 44.69 207 ASP A CA 1
ATOM 1611 C C . ASP A 1 207 ? -22.491 10.169 21.832 1.00 44.69 207 ASP A C 1
ATOM 1613 O O . ASP A 1 207 ? -22.296 10.946 22.767 1.00 44.69 207 ASP A O 1
ATOM 1617 N N . GLU A 1 208 ? -23.154 10.511 20.729 1.00 45.69 208 GLU A N 1
ATOM 1618 C CA . GLU A 1 208 ? -23.563 11.844 20.251 1.00 45.69 208 GLU A CA 1
ATOM 1619 C C . GLU A 1 208 ? -24.582 12.571 21.171 1.00 45.69 208 GLU A C 1
ATOM 1621 O O . GLU A 1 208 ? -25.549 13.172 20.712 1.00 45.69 208 GLU A O 1
ATOM 1626 N N . ALA A 1 209 ? -24.407 12.517 22.491 1.00 50.75 209 ALA A N 1
ATOM 1627 C CA . ALA A 1 209 ? -25.354 12.952 23.510 1.00 50.75 209 ALA A CA 1
ATOM 1628 C C . ALA A 1 209 ? -24.882 14.174 24.318 1.00 50.75 209 ALA A C 1
ATOM 1630 O O . ALA A 1 209 ? -25.669 14.734 25.080 1.00 50.75 209 ALA A O 1
ATOM 1631 N N . THR A 1 210 ? -23.638 14.632 24.157 1.00 48.50 210 THR A N 1
ATOM 1632 C CA . THR A 1 210 ? -23.095 15.778 24.917 1.00 48.50 210 THR A CA 1
ATOM 1633 C C . THR A 1 210 ? -22.342 16.787 24.055 1.00 48.50 210 THR A C 1
ATOM 1635 O O . THR A 1 210 ? -21.476 17.505 24.552 1.00 48.50 210 THR A O 1
ATOM 1638 N N . ALA A 1 211 ? -22.688 16.925 22.771 1.00 50.94 211 ALA A N 1
ATOM 1639 C CA . ALA A 1 211 ? -22.286 18.126 22.044 1.00 50.94 211 ALA A CA 1
ATOM 1640 C C . ALA A 1 211 ? -22.936 19.344 22.739 1.00 50.94 211 ALA A C 1
ATOM 1642 O O . ALA A 1 211 ? -24.170 19.405 22.801 1.00 50.94 211 ALA A O 1
ATOM 1643 N N . PRO A 1 212 ? -22.164 20.298 23.298 1.00 54.50 212 PRO A N 1
ATOM 1644 C CA . PRO A 1 212 ? -22.747 21.520 23.831 1.00 54.50 212 PRO A CA 1
ATOM 1645 C C . PRO A 1 212 ? -23.538 22.212 22.710 1.00 54.50 212 PRO A C 1
ATOM 1647 O O . PRO A 1 212 ? -23.097 22.186 21.556 1.00 54.50 212 PRO A O 1
ATOM 1650 N N . PRO A 1 213 ? -24.715 22.795 23.008 1.00 59.38 213 PRO A N 1
ATOM 1651 C CA . PRO A 1 213 ? -25.518 23.461 21.993 1.00 59.38 213 PRO A CA 1
ATOM 1652 C C . PRO A 1 213 ? -24.657 24.484 21.255 1.00 59.38 213 PRO A C 1
ATOM 1654 O O . PRO A 1 213 ? -23.897 25.220 21.887 1.00 59.38 213 PRO A O 1
ATOM 1657 N N . LEU A 1 214 ? -24.761 24.496 19.922 1.00 55.84 214 LEU A N 1
ATOM 1658 C CA . LEU A 1 214 ? -24.059 25.448 19.066 1.00 55.84 214 LEU A CA 1
ATOM 1659 C C . LEU A 1 214 ? -24.454 26.867 19.490 1.00 55.84 214 LEU A C 1
ATOM 1661 O O . LEU A 1 214 ? -25.491 27.393 19.092 1.00 55.84 214 LEU A O 1
ATOM 1665 N N . ALA A 1 215 ? -23.635 27.481 20.337 1.00 57.00 215 ALA A N 1
ATOM 1666 C CA . ALA A 1 215 ? -23.734 28.890 20.642 1.00 57.00 215 ALA A CA 1
ATOM 1667 C C . ALA A 1 215 ? -23.104 29.623 19.462 1.00 57.00 215 ALA A C 1
ATOM 1669 O O . ALA A 1 215 ? -21.885 29.749 19.391 1.00 57.00 215 ALA A O 1
ATOM 1670 N N . TYR A 1 216 ? -23.918 30.061 18.505 1.00 51.56 216 TYR A N 1
ATOM 1671 C CA . TYR A 1 216 ? -23.448 30.999 17.494 1.00 51.56 216 TYR A CA 1
ATOM 1672 C C . TYR A 1 216 ? -23.106 32.319 18.195 1.00 51.56 216 TYR A C 1
ATOM 1674 O O . TYR A 1 216 ? -24.011 32.955 18.746 1.00 51.56 216 TYR A O 1
ATOM 1682 N N . PRO A 1 217 ? -21.838 32.769 18.210 1.00 56.09 217 PRO A N 1
ATOM 1683 C CA . PRO A 1 217 ? -21.556 34.124 18.636 1.00 56.09 217 PRO A CA 1
ATOM 1684 C C . PRO A 1 217 ? -22.111 35.061 17.561 1.00 56.09 217 PRO A C 1
ATOM 1686 O O . PRO A 1 217 ? -21.617 35.105 16.435 1.00 56.09 217 PRO A O 1
ATOM 1689 N N . VAL A 1 218 ? -23.165 35.801 17.907 1.00 53.03 218 VAL A N 1
ATOM 1690 C CA . VAL A 1 218 ? -23.647 36.929 17.107 1.00 53.03 218 VAL A CA 1
ATOM 1691 C C . VAL A 1 218 ? -22.536 37.974 17.124 1.00 53.03 218 VAL A C 1
ATOM 1693 O O . VAL A 1 218 ? -22.374 38.708 18.097 1.00 53.03 218 VAL A O 1
ATOM 1696 N N . TRP A 1 219 ? -21.704 37.994 16.085 1.00 52.88 219 TRP A N 1
ATOM 1697 C CA . TRP A 1 219 ? -20.690 39.028 15.951 1.00 52.88 219 TRP A CA 1
ATOM 1698 C C . TRP A 1 219 ? -21.383 40.328 15.548 1.00 52.88 219 TRP A C 1
ATOM 1700 O O . TRP A 1 219 ? -21.891 40.454 14.434 1.00 52.88 219 TRP A O 1
ATOM 1710 N N . SER A 1 220 ? -21.437 41.294 16.460 1.00 62.38 220 SER A N 1
ATOM 1711 C CA . SER A 1 220 ? -21.965 42.621 16.152 1.00 62.38 220 SER A CA 1
ATOM 1712 C C . SER A 1 220 ? -20.984 43.357 15.242 1.00 62.38 220 SER A C 1
ATOM 1714 O O . SER A 1 220 ? -19.856 43.647 15.641 1.00 62.38 220 SER A O 1
ATOM 1716 N N . VAL A 1 221 ? -21.416 43.663 14.019 1.00 53.72 221 VAL A N 1
ATOM 1717 C CA . VAL A 1 221 ? -20.670 44.520 13.089 1.00 53.72 221 VAL A CA 1
ATOM 1718 C C . VAL A 1 221 ? -20.695 45.954 13.641 1.00 53.72 221 VAL A C 1
ATOM 1720 O O . VAL A 1 221 ? -21.789 46.482 13.857 1.00 53.72 221 VAL A O 1
ATOM 1723 N N . PRO A 1 222 ? -19.540 46.591 13.907 1.00 57.59 222 PRO A N 1
ATOM 1724 C CA . PRO A 1 222 ? -19.507 47.984 14.345 1.00 57.59 222 PRO A CA 1
ATOM 1725 C C . PRO A 1 222 ? -20.069 48.909 13.256 1.00 57.59 222 PRO A C 1
ATOM 1727 O O . PRO A 1 222 ? -19.768 48.710 12.079 1.00 57.59 222 PRO A O 1
ATOM 1730 N N . GLN A 1 223 ? -20.886 49.887 13.661 1.00 59.78 223 GLN A N 1
ATOM 1731 C CA . GLN A 1 223 ? -21.419 50.941 12.785 1.00 59.78 223 GLN A CA 1
ATOM 1732 C C . GLN A 1 223 ? -20.376 52.015 12.479 1.00 59.78 223 GLN A C 1
ATOM 1734 O O . GLN A 1 223 ? -19.571 52.322 13.389 1.00 59.78 223 GLN A O 1
#

Mean predicted aligned error: 12.09 Å

Radius of gyration: 20.14 Å; Cα contacts (8 Å, |Δi|>4): 310; chains: 1; bounding box: 47×68×43 Å

Solvent-accessible surface area (backbone atoms only — not comparable to full-atom values): 13276 Å² total; per-residue (Å²): 92,41,69,67,62,52,53,56,50,56,75,74,53,90,82,81,86,71,74,60,77,55,74,50,92,89,52,98,56,82,53,86,50,79,58,74,76,77,67,88,84,72,61,70,77,57,48,44,79,32,49,81,66,33,63,46,77,51,95,89,34,55,27,54,51,37,58,41,37,42,31,87,18,44,72,29,97,87,66,45,73,33,32,38,39,42,41,75,88,56,71,62,34,81,90,58,47,38,57,80,31,88,76,48,48,96,65,36,29,58,86,73,46,50,31,24,42,47,28,25,45,46,49,38,46,40,67,67,66,66,66,66,81,54,39,65,30,55,57,51,31,50,47,27,34,50,45,43,44,53,70,48,51,29,67,74,38,67,86,52,51,80,49,47,68,60,52,47,52,52,44,52,50,46,35,68,57,44,25,85,86,32,64,72,57,28,54,54,38,51,56,49,44,54,51,51,52,47,68,73,68,46,75,78,82,67,71,97,80,73,75,73,78,87,76,75,79,82,77,80,78,84,130

pLDDT: mean 78.8, std 23.03, range [30.62, 98.62]

Foldseek 3Di:
DAPVVVVVVCVVDPDDDWWDQDQPVPARDRDGDGPDPADPDFDDPFKDQQAQQRWDAAPNFILRGTLAIEDDGDADSNRHGQQRYHYSVDAADQVAAPQQCPQQPPAGRNVPGDNNPVNNLSVCSSVPVQDLSGPVSSVVSSVNSLSCCVVPVCVVPVVSLVRLVVSLVVLVSNCVSHVVPDVVSVVVSVVVNVVSVCVNPPPDPDPPPDPPGPPDPPDDDDD

Secondary structure (DSSP, 8-state):
--HHHHHHHHTT-TTSS----EE-TTS--EE--------TTPPP---EEEPTT--EEETTEEETT--EEESS--B-TTSSB-TT-B-TTS---TTS--TT-TT--SS--TTTS-HHHHHHHHHHHHTTT--TTS-HHHHHHHHHHHHHIIIIIIHH-GGGGGGHHHHHHHHHHHHHHHTTT-HHHHHHHHHHHHHHHHHHHSPP---TT-PPP------PPP-

InterPro domains:
  IPR025266 TerB, N-terminal [PF13208] (52-203)

Sequence (223 aa):
MGILDWLKRQMIEPGRGGLAISIDDDIGRATVRLTSGVRPGIPVTTARWYRPGEPVEVAGFVVPDGMVYVGSGLRSVSGWIEPSLIDPARKVSRRSPDTTGEHVNFWPAYHTIPPSSRSAYLGWLERGRRDPGTPAGYVLLFLYGLERRVLVDIASDTSLRLELPAIRAEVVELLYHYGGEHHMLRDAATEFIDLIDLVMNGPAIEDEATAPPLAYPVWSVPQ